Protein AF-S9PQA4-F1 (afdb_monomer)

Structure (mmCIF, N/CA/C/O backbone):
data_AF-S9PQA4-F1
#
_entry.id   AF-S9PQA4-F1
#
loop_
_atom_site.group_PDB
_atom_site.id
_atom_site.type_symbol
_atom_site.label_atom_id
_atom_site.label_alt_id
_atom_site.label_comp_id
_atom_site.label_asym_id
_atom_site.label_entity_id
_atom_site.label_seq_id
_atom_site.pdbx_PDB_ins_code
_atom_site.Cartn_x
_atom_site.Cartn_y
_atom_site.Cartn_z
_atom_site.occupancy
_atom_site.B_iso_or_equiv
_atom_site.auth_seq_id
_atom_site.auth_comp_id
_atom_site.auth_asym_id
_atom_site.auth_atom_id
_atom_site.pdbx_PDB_model_num
ATOM 1 N N . MET A 1 1 ? -9.579 -24.246 1.157 1.00 42.34 1 MET A N 1
ATOM 2 C CA . MET A 1 1 ? -9.729 -23.369 2.340 1.00 42.34 1 MET A CA 1
ATOM 3 C C . MET A 1 1 ? -10.716 -22.283 1.962 1.00 42.34 1 MET A C 1
ATOM 5 O O . MET A 1 1 ? -10.483 -21.615 0.967 1.00 42.34 1 MET A O 1
ATOM 9 N N . SER A 1 2 ? -11.853 -22.189 2.652 1.00 43.44 2 SER A N 1
ATOM 10 C CA . SER A 1 2 ? -12.870 -21.177 2.344 1.00 43.44 2 SER A CA 1
ATOM 11 C C . SER A 1 2 ? -12.341 -19.816 2.789 1.00 43.44 2 SER A C 1
ATOM 13 O O . SER A 1 2 ? -12.166 -19.601 3.986 1.00 43.44 2 SER A O 1
ATOM 15 N N . SER A 1 3 ? -12.032 -18.922 1.850 1.00 63.72 3 SER A N 1
ATOM 16 C CA . SER A 1 3 ? -11.700 -17.536 2.184 1.00 63.72 3 SER A CA 1
ATOM 17 C C . SER A 1 3 ? -12.921 -16.886 2.833 1.00 63.72 3 SER A C 1
ATOM 19 O O . SER A 1 3 ? -14.029 -17.011 2.306 1.00 63.72 3 SER A O 1
ATOM 21 N N . ALA A 1 4 ? -12.740 -16.218 3.974 1.00 76.44 4 ALA A N 1
ATOM 22 C CA . ALA A 1 4 ? -13.815 -15.449 4.589 1.00 76.44 4 ALA A CA 1
ATOM 23 C C . ALA A 1 4 ? -14.360 -14.415 3.579 1.00 76.44 4 ALA A C 1
ATOM 25 O O . ALA A 1 4 ? -13.568 -13.835 2.829 1.00 76.44 4 ALA A O 1
ATOM 26 N N . PRO A 1 5 ? -15.686 -14.191 3.521 1.00 85.69 5 PRO A N 1
ATOM 27 C CA . PRO A 1 5 ? -16.260 -13.202 2.616 1.00 85.69 5 PRO A CA 1
ATOM 28 C C . PRO A 1 5 ? -15.771 -11.783 2.966 1.00 85.69 5 PRO A C 1
ATOM 30 O O . PRO A 1 5 ? -15.395 -11.532 4.122 1.00 85.69 5 PRO A O 1
ATOM 33 N N . PRO A 1 6 ? -15.792 -10.845 1.997 1.00 88.31 6 PRO A N 1
ATOM 34 C CA . PRO A 1 6 ? -15.474 -9.446 2.264 1.00 88.31 6 PRO A CA 1
ATOM 35 C C . PRO A 1 6 ? -16.401 -8.892 3.353 1.00 88.31 6 PRO A C 1
ATOM 37 O O . PRO A 1 6 ? -17.591 -9.216 3.397 1.00 88.31 6 PRO A O 1
ATOM 40 N N . ALA A 1 7 ? -15.854 -8.081 4.258 1.00 92.56 7 ALA A N 1
ATOM 41 C CA . ALA A 1 7 ? -16.656 -7.408 5.275 1.00 92.56 7 ALA A CA 1
ATOM 42 C C . ALA A 1 7 ? -17.430 -6.230 4.666 1.00 92.56 7 ALA A C 1
ATOM 44 O O . ALA A 1 7 ? -16.974 -5.617 3.708 1.00 92.56 7 ALA A O 1
ATOM 45 N N . VAL A 1 8 ? -18.574 -5.881 5.255 1.00 93.12 8 VAL A N 1
ATOM 46 C CA . VAL A 1 8 ? -19.265 -4.619 4.952 1.00 93.12 8 VAL A CA 1
ATOM 47 C C . VAL A 1 8 ? -18.475 -3.478 5.590 1.00 93.12 8 VAL A C 1
ATOM 49 O O . VAL A 1 8 ? -18.151 -3.560 6.777 1.00 93.12 8 VAL A O 1
ATOM 52 N N . ILE A 1 9 ? -18.144 -2.444 4.813 1.00 95.12 9 ILE A N 1
ATOM 53 C CA . ILE A 1 9 ? -17.325 -1.309 5.266 1.00 95.12 9 ILE A CA 1
ATOM 54 C C . ILE A 1 9 ? -17.929 0.035 4.842 1.00 95.12 9 ILE A C 1
ATOM 56 O O . ILE A 1 9 ? -18.684 0.101 3.871 1.00 95.12 9 ILE A O 1
ATOM 60 N N . ASP A 1 10 ? -17.553 1.105 5.545 1.00 93.75 10 ASP A N 1
ATOM 61 C CA . ASP A 1 10 ? -17.863 2.490 5.170 1.00 93.75 10 ASP A CA 1
ATOM 62 C C . ASP A 1 10 ? -16.705 3.182 4.401 1.00 93.75 10 ASP A C 1
ATOM 64 O O . ASP A 1 10 ? -15.664 2.586 4.103 1.00 93.75 10 ASP A O 1
ATOM 68 N N . LYS A 1 11 ? -16.894 4.461 4.037 1.00 91.44 11 LYS A N 1
ATOM 69 C CA . LYS A 1 11 ? -15.899 5.268 3.297 1.00 91.44 11 LYS A CA 1
ATOM 70 C C . LYS A 1 11 ? -14.604 5.502 4.072 1.00 91.44 11 LYS A C 1
ATOM 72 O O . LYS A 1 11 ? -13.565 5.725 3.443 1.00 91.44 11 LYS A O 1
ATOM 77 N N . ASP A 1 12 ? -14.669 5.536 5.396 1.00 93.00 12 ASP A N 1
ATOM 78 C CA . ASP A 1 12 ? -13.516 5.789 6.254 1.00 93.00 12 ASP A CA 1
ATOM 79 C C . ASP A 1 12 ? -12.736 4.500 6.483 1.00 93.00 12 ASP A C 1
ATOM 81 O O . ASP A 1 12 ? -11.516 4.504 6.365 1.00 93.00 12 ASP A O 1
ATOM 85 N N . ASP A 1 13 ? -13.420 3.374 6.674 1.00 96.31 13 ASP A N 1
ATOM 86 C CA . ASP A 1 13 ? -12.811 2.047 6.676 1.00 96.31 13 ASP A CA 1
ATOM 87 C C . ASP A 1 13 ? -12.022 1.814 5.380 1.00 96.31 13 ASP A C 1
ATOM 89 O O . ASP A 1 13 ? -10.844 1.459 5.430 1.00 96.31 13 ASP A O 1
ATOM 93 N N . LEU A 1 14 ? -12.639 2.073 4.216 1.00 95.38 14 LEU A N 1
ATOM 94 C CA . LEU A 1 14 ? -11.967 1.925 2.923 1.00 95.38 14 LEU A CA 1
ATOM 95 C C . LEU A 1 14 ? -10.724 2.816 2.821 1.00 95.38 14 LEU A C 1
ATOM 97 O O . LEU A 1 14 ? -9.724 2.388 2.249 1.00 95.38 14 LEU A O 1
ATOM 101 N N . TRP A 1 15 ? -10.766 4.025 3.391 1.00 95.06 15 TRP A N 1
ATOM 102 C CA . TRP A 1 15 ? -9.607 4.915 3.424 1.00 95.06 15 TRP A CA 1
ATOM 103 C C . TRP A 1 15 ? -8.430 4.257 4.153 1.00 95.06 15 TRP A C 1
ATOM 105 O O . TRP A 1 15 ? -7.331 4.234 3.606 1.00 95.06 15 TRP A O 1
ATOM 115 N N . PHE A 1 16 ? -8.654 3.651 5.326 1.00 97.06 16 PHE A N 1
ATOM 116 C CA . PHE A 1 16 ? -7.589 2.959 6.064 1.00 97.06 16 PHE A CA 1
ATOM 117 C C . PHE A 1 16 ? -7.060 1.741 5.314 1.00 97.06 16 PHE A C 1
ATOM 119 O O . PHE A 1 16 ? -5.849 1.536 5.286 1.00 97.06 16 PHE A O 1
ATOM 126 N N . LEU A 1 17 ? -7.936 0.952 4.684 1.00 97.12 17 LEU A N 1
ATOM 127 C CA . LEU A 1 17 ? -7.490 -0.208 3.912 1.00 97.12 17 LEU A CA 1
ATOM 128 C C . LEU A 1 17 ? -6.664 0.201 2.685 1.00 97.12 17 LEU A C 1
ATOM 130 O O . LEU A 1 17 ? -5.696 -0.472 2.347 1.00 97.12 17 LEU A O 1
ATOM 134 N N . GLU A 1 18 ? -7.020 1.309 2.033 1.00 94.81 18 GLU A N 1
ATOM 135 C CA . GLU A 1 18 ? -6.309 1.828 0.863 1.00 94.81 18 GLU A CA 1
ATOM 136 C C . GLU A 1 18 ? -4.912 2.343 1.205 1.00 94.81 18 GLU A C 1
ATOM 138 O O . GLU A 1 18 ? -3.983 2.068 0.448 1.00 94.81 18 GLU A O 1
ATOM 143 N N . VAL A 1 19 ? -4.740 3.007 2.357 1.00 94.00 19 VAL A N 1
ATOM 144 C CA . VAL A 1 19 ? -3.416 3.471 2.813 1.00 94.00 19 VAL A CA 1
ATOM 145 C C . VAL A 1 19 ? -2.408 2.323 2.857 1.00 94.00 19 VAL A C 1
ATOM 147 O O . VAL A 1 19 ? -1.249 2.503 2.494 1.00 94.00 19 VAL A O 1
ATOM 150 N N . VAL A 1 20 ? -2.849 1.135 3.274 1.00 94.88 20 VAL A N 1
ATOM 151 C CA . VAL A 1 20 ? -1.981 -0.040 3.428 1.00 94.88 20 VAL A CA 1
ATOM 152 C C . VAL A 1 20 ? -2.170 -1.098 2.348 1.00 94.88 20 VAL A C 1
ATOM 154 O O . VAL A 1 20 ? -1.682 -2.221 2.490 1.00 94.88 20 VAL A O 1
ATOM 157 N N . ALA A 1 21 ? -2.855 -0.766 1.253 1.00 93.88 21 ALA A N 1
ATOM 158 C CA . ALA A 1 21 ? -3.134 -1.719 0.184 1.00 93.88 21 ALA A CA 1
ATOM 159 C C . ALA A 1 21 ? -1.859 -2.220 -0.500 1.00 93.88 21 ALA A C 1
ATOM 161 O O . ALA A 1 21 ? -1.772 -3.394 -0.856 1.00 93.88 21 ALA A O 1
ATOM 162 N N . GLU A 1 22 ? -0.861 -1.353 -0.654 1.00 90.31 22 GLU A N 1
ATOM 163 C CA . GLU A 1 22 ? 0.390 -1.697 -1.329 1.00 90.31 22 GLU A CA 1
ATOM 164 C C . GLU A 1 22 ? 1.496 -2.081 -0.336 1.00 90.31 22 GLU A C 1
ATOM 166 O O . GLU A 1 22 ? 2.113 -3.141 -0.463 1.00 90.31 22 GLU A O 1
ATOM 171 N N . PHE A 1 23 ? 1.678 -1.271 0.711 1.00 88.94 23 PHE A N 1
ATOM 172 C CA . PHE A 1 23 ? 2.724 -1.443 1.720 1.00 88.94 23 PHE A CA 1
ATOM 173 C C . PHE A 1 23 ? 2.161 -1.305 3.134 1.00 88.94 23 PHE A C 1
ATOM 175 O O . PHE A 1 23 ? 1.190 -0.586 3.363 1.00 88.94 23 PHE A O 1
ATOM 182 N N . GLY A 1 24 ? 2.787 -1.971 4.106 1.00 91.12 24 GLY A N 1
ATOM 183 C CA . GLY A 1 24 ? 2.543 -1.651 5.511 1.00 91.12 24 GLY A CA 1
ATOM 184 C C . GLY A 1 24 ? 2.959 -0.206 5.787 1.00 91.12 24 GLY A C 1
ATOM 185 O O . GLY A 1 24 ? 3.972 0.257 5.265 1.00 91.12 24 GLY A O 1
ATOM 186 N N . THR A 1 25 ? 2.183 0.509 6.596 1.00 92.38 25 THR A N 1
ATOM 187 C CA . THR A 1 25 ? 2.432 1.928 6.874 1.00 92.38 25 THR A CA 1
ATOM 188 C C . THR A 1 25 ? 2.865 2.107 8.328 1.00 92.38 25 THR A C 1
ATOM 190 O O . THR A 1 25 ? 2.196 1.583 9.225 1.00 92.38 25 THR A O 1
ATOM 193 N N . PRO A 1 26 ? 3.954 2.849 8.605 1.00 93.94 26 PRO A N 1
ATOM 194 C CA . PRO A 1 26 ? 4.324 3.211 9.966 1.00 93.94 26 PRO A CA 1
ATOM 195 C C . PRO A 1 26 ? 3.187 3.952 10.670 1.00 93.94 26 PRO A C 1
ATOM 197 O O . PRO A 1 26 ? 2.653 4.937 10.160 1.00 93.94 26 PRO A O 1
ATOM 200 N N . LEU A 1 27 ? 2.835 3.503 11.871 1.00 94.50 27 LEU A N 1
ATOM 201 C CA . LEU A 1 27 ? 1.650 3.959 12.589 1.00 94.50 27 LEU A CA 1
ATOM 202 C C . LEU A 1 27 ? 1.686 5.469 12.883 1.00 94.50 27 LEU A C 1
ATOM 204 O O . LEU A 1 27 ? 0.655 6.132 12.790 1.00 94.50 27 LEU A O 1
ATOM 208 N N . TYR A 1 28 ? 2.872 6.039 13.145 1.00 93.00 28 TYR A N 1
ATOM 209 C CA . TYR A 1 28 ? 3.028 7.481 13.388 1.00 93.00 28 TYR A CA 1
ATOM 210 C C . TYR A 1 28 ? 2.579 8.351 12.206 1.00 93.00 28 TYR A C 1
ATOM 212 O O . TYR A 1 28 ? 2.252 9.518 12.411 1.00 93.00 28 TYR A O 1
ATOM 220 N N . MET A 1 29 ? 2.574 7.827 10.972 1.00 94.31 29 MET A N 1
ATOM 221 C CA . MET A 1 29 ? 2.197 8.626 9.801 1.00 94.31 29 MET A CA 1
ATOM 222 C C . MET A 1 29 ? 0.731 9.062 9.851 1.00 94.31 29 MET A C 1
ATOM 224 O O . MET A 1 29 ? 0.401 10.116 9.314 1.00 94.31 29 MET A O 1
ATOM 228 N N . LEU A 1 30 ? -0.124 8.312 10.558 1.00 95.00 30 LEU A N 1
ATOM 229 C CA . LEU A 1 30 ? -1.523 8.679 10.799 1.00 95.00 30 LEU A CA 1
ATOM 230 C C . LEU A 1 30 ? -1.680 9.905 11.714 1.00 95.00 30 LEU A C 1
ATOM 232 O O . LEU A 1 30 ? -2.761 10.475 11.778 1.00 95.00 30 LEU A O 1
ATOM 236 N N . LEU A 1 31 ? -0.621 10.319 12.417 1.00 93.06 31 LEU A N 1
ATOM 237 C CA . LEU A 1 31 ? -0.627 11.480 13.314 1.00 93.06 31 LEU A CA 1
ATOM 238 C C . LEU A 1 31 ? -0.054 12.746 12.666 1.00 93.06 31 LEU A C 1
ATOM 240 O O . LEU A 1 31 ? -0.002 13.797 13.306 1.00 93.06 31 LEU A O 1
ATOM 244 N N . LEU A 1 32 ? 0.431 12.662 11.424 1.00 92.38 32 LEU A N 1
ATOM 245 C CA . LEU A 1 32 ? 1.040 13.810 10.763 1.00 92.38 32 LEU A CA 1
ATOM 246 C C . LEU A 1 32 ? -0.023 14.876 10.441 1.00 92.38 32 LEU A C 1
ATOM 248 O O . LEU A 1 32 ? -1.100 14.517 9.962 1.00 92.38 32 LEU A O 1
ATOM 252 N N . PRO A 1 33 ? 0.279 16.180 10.625 1.00 89.06 33 PRO A N 1
ATOM 253 C CA . PRO A 1 33 ? -0.674 17.260 10.351 1.00 89.06 33 PRO A CA 1
ATOM 254 C C . PRO A 1 33 ? -1.269 17.203 8.936 1.00 89.06 33 PRO A C 1
ATOM 256 O O . PRO A 1 33 ? -2.475 17.354 8.766 1.00 89.06 33 PRO A O 1
ATOM 259 N N . ASP A 1 34 ? -0.436 16.872 7.944 1.00 91.38 34 ASP A N 1
ATOM 260 C CA . ASP A 1 34 ? -0.826 16.701 6.542 1.00 91.38 34 ASP A CA 1
ATOM 261 C C . ASP A 1 34 ? -0.816 15.220 6.130 1.00 91.38 34 ASP A C 1
ATOM 263 O O . ASP A 1 34 ? -0.218 14.836 5.122 1.00 91.38 34 ASP A O 1
ATOM 267 N N . VAL A 1 35 ? -1.483 14.364 6.914 1.00 92.44 35 VAL A N 1
ATOM 268 C CA . VAL A 1 35 ? -1.561 12.903 6.692 1.00 92.44 35 VAL A CA 1
ATOM 269 C C . VAL A 1 35 ? -1.939 12.522 5.254 1.00 92.44 35 VAL A C 1
ATOM 271 O O . VAL A 1 35 ? -1.406 11.561 4.704 1.00 92.44 35 VAL A O 1
ATOM 274 N N . ALA A 1 36 ? -2.810 13.304 4.609 1.00 91.31 36 ALA A N 1
ATOM 275 C CA . ALA A 1 36 ? -3.205 13.080 3.222 1.00 91.31 36 ALA A CA 1
ATOM 276 C C . ALA A 1 36 ? -2.014 13.202 2.260 1.00 91.31 36 ALA A C 1
ATOM 278 O O . ALA A 1 36 ? -1.806 12.332 1.423 1.00 91.31 36 ALA A O 1
ATOM 279 N N . VAL A 1 37 ? -1.199 14.246 2.420 1.00 88.81 37 VAL A N 1
ATOM 280 C CA . VAL A 1 37 ? 0.000 14.468 1.602 1.00 88.81 37 VAL A CA 1
ATOM 281 C C . VAL A 1 37 ? 1.053 13.413 1.921 1.00 88.81 37 VAL A C 1
ATOM 283 O O . VAL A 1 37 ? 1.602 12.804 1.008 1.00 88.81 37 VAL A O 1
ATOM 286 N N . ALA A 1 38 ? 1.291 13.144 3.208 1.00 88.38 38 ALA A N 1
ATOM 287 C CA . ALA A 1 38 ? 2.295 12.179 3.648 1.00 88.38 38 ALA A CA 1
ATOM 288 C C . ALA A 1 38 ? 2.045 10.756 3.117 1.00 88.38 38 ALA A C 1
ATOM 290 O O . ALA A 1 38 ? 2.996 10.007 2.905 1.00 88.38 38 ALA A O 1
ATOM 291 N N . LEU A 1 39 ? 0.778 10.395 2.899 1.00 89.31 39 LEU A N 1
ATOM 292 C CA . LEU A 1 39 ? 0.356 9.073 2.433 1.00 89.31 39 LEU A CA 1
ATOM 293 C C . LEU A 1 39 ? -0.149 9.071 0.982 1.00 89.31 39 LEU A C 1
ATOM 295 O O . LEU A 1 39 ? -0.709 8.075 0.538 1.00 89.31 39 LEU A O 1
ATOM 299 N N . ASN A 1 40 ? 0.025 10.170 0.236 1.00 87.75 40 ASN A N 1
ATOM 300 C CA . ASN A 1 40 ? -0.480 10.332 -1.136 1.00 87.75 40 ASN A CA 1
ATOM 301 C C . ASN A 1 40 ? -1.990 10.048 -1.293 1.00 87.75 40 ASN A C 1
ATOM 303 O O . ASN A 1 40 ? -2.458 9.569 -2.328 1.00 87.75 40 ASN A O 1
ATOM 307 N N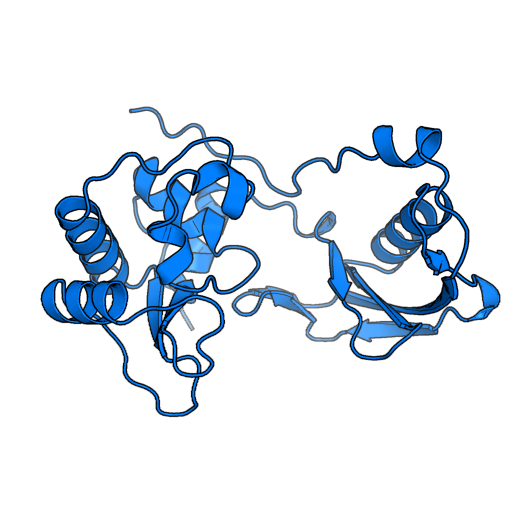 . MET A 1 41 ? -2.772 10.373 -0.268 1.00 87.62 41 MET A N 1
ATOM 308 C CA . MET A 1 41 ? -4.220 10.215 -0.240 1.00 87.62 41 MET A CA 1
ATOM 309 C C . MET A 1 41 ? -4.924 11.503 -0.665 1.00 87.62 41 MET A C 1
ATOM 311 O O . MET A 1 41 ? -4.505 12.613 -0.351 1.00 87.62 41 MET A O 1
ATOM 315 N N . ARG A 1 42 ? -6.078 11.365 -1.329 1.00 87.25 42 ARG A N 1
ATOM 316 C CA . ARG A 1 42 ? -6.883 12.519 -1.786 1.00 87.25 42 ARG A CA 1
ATOM 317 C C . ARG A 1 42 ? -7.465 13.368 -0.650 1.00 87.25 42 ARG A C 1
ATOM 319 O O . ARG A 1 42 ? -7.840 14.511 -0.881 1.00 87.25 42 ARG A O 1
ATOM 326 N N . ARG A 1 43 ? -7.619 12.788 0.542 1.00 90.38 43 ARG A N 1
ATOM 327 C CA . ARG A 1 43 ? -8.182 13.434 1.735 1.00 90.38 43 ARG A CA 1
ATOM 328 C C . ARG A 1 43 ? -7.530 12.885 2.997 1.00 90.38 43 ARG A C 1
ATOM 330 O O . ARG A 1 43 ? -7.002 11.773 2.969 1.00 90.38 43 ARG A O 1
ATOM 337 N N . SER A 1 44 ? -7.631 13.636 4.091 1.00 91.94 44 SER A N 1
ATOM 338 C CA . SER A 1 44 ? -7.330 13.149 5.443 1.00 91.94 44 SER A CA 1
ATOM 339 C C . SER A 1 44 ? -8.455 12.235 5.954 1.00 91.94 44 SER A C 1
ATOM 341 O O . SER A 1 44 ? -9.584 12.300 5.455 1.00 91.94 44 SER A O 1
ATOM 343 N N . HIS A 1 45 ? -8.157 11.406 6.959 1.00 93.19 45 HIS A N 1
ATOM 344 C CA . HIS A 1 45 ? -9.174 10.635 7.678 1.00 93.19 45 HIS A CA 1
ATOM 345 C C . HIS A 1 45 ? -10.088 11.530 8.535 1.00 93.19 45 HIS A C 1
ATOM 347 O O . HIS A 1 45 ? -11.208 11.134 8.825 1.00 93.19 45 HIS A O 1
ATOM 353 N N . GLY A 1 46 ? -9.650 12.738 8.920 1.00 93.12 46 GLY A N 1
ATOM 354 C CA . GLY A 1 46 ? -10.499 13.730 9.603 1.00 93.12 46 GLY A CA 1
ATOM 355 C C . GLY A 1 46 ? -10.958 13.347 11.018 1.00 93.12 46 GLY A C 1
ATOM 356 O O . GLY A 1 46 ? -11.911 13.929 11.528 1.00 93.12 46 GLY A O 1
ATOM 357 N N . LEU A 1 47 ? -10.298 12.374 11.650 1.00 95.00 47 LEU A N 1
ATOM 358 C CA . LEU A 1 47 ? -10.649 11.865 12.982 1.00 95.00 47 LEU A CA 1
ATOM 359 C C . LEU A 1 47 ? -9.845 12.578 14.076 1.00 95.00 47 LEU A C 1
ATOM 361 O O . LEU A 1 47 ? -8.677 12.905 13.862 1.00 95.00 47 LEU A O 1
ATOM 365 N N . SER A 1 48 ? -10.441 12.747 15.263 1.00 94.19 48 SER A N 1
ATOM 366 C CA . SER A 1 48 ? -9.686 13.098 16.476 1.00 94.19 48 SER A CA 1
ATOM 367 C C . SER A 1 48 ? -8.754 11.946 16.891 1.00 94.19 48 SER A C 1
ATOM 369 O O . SER A 1 48 ? -8.966 10.811 16.451 1.00 94.19 48 SER A O 1
ATOM 371 N N . PRO A 1 49 ? -7.755 12.182 17.760 1.00 92.56 49 PRO A N 1
ATOM 372 C CA . PRO A 1 49 ? -6.892 11.115 18.273 1.00 92.56 49 PRO A CA 1
ATOM 373 C C . PRO A 1 49 ? -7.666 9.952 18.913 1.00 92.56 49 PRO A C 1
ATOM 375 O O . PRO A 1 49 ? -7.351 8.785 18.681 1.00 92.56 49 PRO A O 1
ATOM 378 N N . GLU A 1 50 ? -8.717 10.248 19.678 1.00 94.50 50 GLU A N 1
ATOM 379 C CA . GLU A 1 50 ? -9.563 9.242 20.324 1.00 94.50 50 GLU A CA 1
ATOM 380 C C . GLU A 1 50 ? -10.365 8.458 19.284 1.00 94.50 50 GLU A C 1
ATOM 382 O O . GLU A 1 50 ? -10.347 7.228 19.299 1.00 94.50 50 GLU A O 1
ATOM 387 N N . ALA A 1 51 ? -11.014 9.158 18.346 1.00 96.31 51 ALA A N 1
ATOM 388 C CA . ALA A 1 51 ? -11.789 8.531 17.279 1.00 96.31 51 ALA A CA 1
ATOM 389 C C . ALA A 1 51 ? -10.911 7.679 16.347 1.00 96.31 51 ALA A C 1
ATOM 391 O O . ALA A 1 51 ? -11.355 6.640 15.861 1.00 96.31 51 ALA A O 1
ATOM 392 N N . LEU A 1 52 ? -9.653 8.079 16.131 1.00 96.81 52 LEU A N 1
ATOM 393 C CA . LEU A 1 52 ? -8.665 7.286 15.405 1.00 96.81 52 LEU A CA 1
ATOM 394 C C . LEU A 1 52 ? -8.364 5.971 16.136 1.00 96.81 52 LEU A C 1
ATOM 396 O O . LEU A 1 52 ? -8.388 4.916 15.507 1.00 96.81 52 LEU A O 1
ATOM 400 N N . CYS A 1 53 ? -8.126 6.013 17.451 1.00 97.44 53 CYS A N 1
ATOM 401 C CA . CYS A 1 53 ? -7.877 4.801 18.239 1.00 97.44 53 CYS A CA 1
ATOM 402 C C . CYS A 1 53 ? -9.071 3.839 18.192 1.00 97.44 53 CYS A C 1
ATOM 404 O O . CYS A 1 53 ? -8.878 2.645 17.977 1.00 97.44 53 CYS A O 1
ATOM 406 N N . GLU A 1 54 ? -10.294 4.356 18.344 1.00 97.38 54 GLU A N 1
ATOM 407 C CA . GLU A 1 54 ? -11.526 3.557 18.260 1.00 97.38 54 GLU A CA 1
ATOM 408 C C . GLU A 1 54 ? -11.704 2.935 16.868 1.00 97.38 54 GLU A C 1
ATOM 410 O O . GLU A 1 54 ? -11.981 1.742 16.738 1.00 97.38 54 GLU A O 1
ATOM 415 N N . LYS A 1 55 ? -11.485 3.719 15.802 1.00 97.81 55 LYS A N 1
ATOM 416 C CA . LYS A 1 55 ? -11.601 3.230 14.423 1.00 97.81 55 LYS A CA 1
ATOM 417 C C . LYS A 1 55 ? -10.576 2.131 14.134 1.00 97.81 55 LYS A C 1
ATOM 419 O O . LYS A 1 55 ? -10.941 1.091 13.591 1.00 97.81 55 LYS A O 1
ATOM 424 N N . LEU A 1 56 ? -9.319 2.318 14.533 1.00 97.88 56 LEU A N 1
ATOM 425 C CA . LEU A 1 56 ? -8.273 1.307 14.370 1.00 97.88 56 LEU A CA 1
ATOM 426 C C . LEU A 1 56 ? -8.563 0.039 15.188 1.00 97.88 56 LEU A C 1
ATOM 428 O O . LEU A 1 56 ? -8.397 -1.062 14.665 1.00 97.88 56 LEU A O 1
ATOM 432 N N . ALA A 1 57 ? -9.047 0.174 16.427 1.00 97.94 57 ALA A N 1
ATOM 433 C CA . ALA A 1 57 ? -9.439 -0.964 17.260 1.00 97.94 57 ALA A CA 1
ATOM 434 C C . ALA A 1 57 ? -10.579 -1.765 16.615 1.00 97.94 57 ALA A C 1
ATOM 436 O O . ALA A 1 57 ? -10.485 -2.986 16.504 1.00 97.94 57 ALA A O 1
ATOM 437 N N . SER A 1 58 ? -11.605 -1.081 16.098 1.00 97.62 58 SER A N 1
ATOM 438 C CA . SER A 1 58 ? -12.719 -1.718 15.387 1.00 97.62 58 SER A CA 1
ATOM 439 C C . SER A 1 58 ? -12.261 -2.462 14.124 1.00 97.62 58 SER A C 1
ATOM 441 O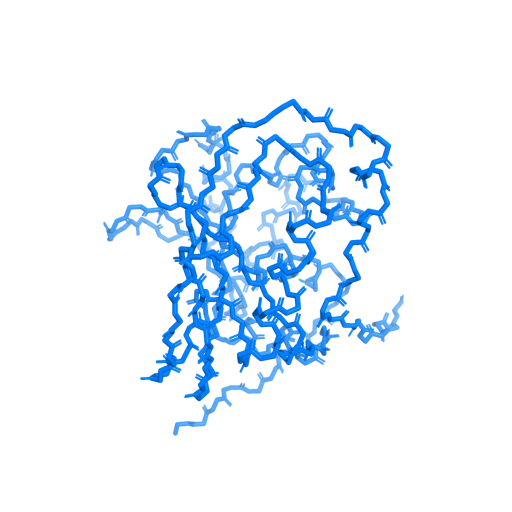 O . SER A 1 58 ? -12.709 -3.581 13.858 1.00 97.62 58 SER A O 1
ATOM 443 N N . LEU A 1 59 ? -11.333 -1.889 13.349 1.00 98.00 59 LEU A N 1
ATOM 444 C CA . LEU A 1 59 ? -10.764 -2.553 12.170 1.00 98.00 59 LEU A CA 1
ATOM 445 C C . LEU A 1 59 ? -9.914 -3.781 12.545 1.00 98.00 59 LEU A C 1
ATOM 447 O O . LEU A 1 59 ? -9.964 -4.785 11.830 1.00 98.00 59 LEU A O 1
ATOM 451 N N . CYS A 1 60 ? -9.173 -3.726 13.657 1.00 97.50 60 CYS A N 1
ATOM 452 C CA . CYS A 1 60 ? -8.454 -4.875 14.215 1.00 97.50 60 CYS A CA 1
ATOM 453 C C . CYS A 1 60 ? -9.419 -5.978 14.679 1.00 97.50 60 CYS A C 1
ATOM 455 O O . CYS A 1 60 ? -9.222 -7.144 14.344 1.00 97.50 60 CYS A O 1
ATOM 457 N N . GLU A 1 61 ? -10.478 -5.627 15.413 1.00 96.69 61 GLU A N 1
ATOM 458 C CA . GLU A 1 61 ? -11.495 -6.572 15.903 1.00 96.69 61 GLU A CA 1
ATOM 459 C C . GLU A 1 61 ? -12.206 -7.297 14.751 1.00 96.69 61 GLU A C 1
ATOM 461 O O . GLU A 1 61 ? -12.454 -8.502 14.810 1.00 96.69 61 GLU A O 1
ATOM 466 N N . ARG A 1 62 ? -12.471 -6.581 13.653 1.00 96.50 62 ARG A N 1
ATOM 467 C CA . ARG A 1 62 ? -13.064 -7.132 12.426 1.00 96.50 62 ARG A CA 1
ATOM 468 C C . ARG A 1 62 ? -12.087 -7.937 11.564 1.00 96.50 62 ARG A C 1
ATOM 470 O O . ARG A 1 62 ? -12.499 -8.425 10.508 1.00 96.50 62 ARG A O 1
ATOM 477 N N . ASP A 1 63 ? -10.834 -8.088 11.994 1.00 96.88 63 ASP A N 1
ATOM 478 C CA . ASP A 1 63 ? -9.760 -8.752 11.250 1.00 96.88 63 ASP A CA 1
ATOM 479 C C . ASP A 1 63 ? -9.547 -8.125 9.863 1.00 96.88 63 ASP A C 1
ATOM 481 O O . ASP A 1 63 ? -9.410 -8.822 8.865 1.00 96.88 63 ASP A O 1
ATOM 485 N N . LEU A 1 64 ? -9.578 -6.794 9.759 1.00 97.69 64 LEU A N 1
ATOM 486 C CA . LEU A 1 64 ? -9.310 -6.088 8.497 1.00 97.69 64 LEU A CA 1
ATOM 487 C C . LEU A 1 64 ? -7.915 -5.480 8.457 1.00 97.69 64 LEU A C 1
ATOM 489 O O . LEU A 1 64 ? -7.305 -5.392 7.394 1.00 97.69 64 LEU A O 1
ATOM 493 N N . ILE A 1 65 ? -7.392 -5.099 9.615 1.00 97.62 65 ILE A N 1
ATOM 494 C CA . ILE A 1 65 ? -6.009 -4.661 9.756 1.00 97.62 65 ILE A CA 1
ATOM 495 C C . ILE A 1 65 ? -5.354 -5.367 10.938 1.00 97.62 65 ILE A C 1
ATOM 497 O O . ILE A 1 65 ? -6.019 -5.908 11.818 1.00 97.62 65 ILE A O 1
ATOM 501 N N . GLN A 1 66 ? -4.032 -5.320 10.965 1.00 96.69 66 GLN A N 1
ATOM 502 C CA . GLN A 1 66 ? -3.218 -5.684 12.107 1.00 96.69 66 GLN A CA 1
ATOM 503 C C . GLN A 1 66 ? -2.259 -4.538 12.408 1.00 96.69 66 GLN A C 1
ATOM 505 O O . GLN A 1 66 ? -1.591 -4.033 11.506 1.00 96.69 66 GLN A O 1
ATOM 510 N N . ILE A 1 67 ? -2.155 -4.166 13.684 1.00 96.50 67 ILE A N 1
ATOM 511 C CA . ILE A 1 67 ? -1.160 -3.213 14.176 1.00 96.50 67 ILE A CA 1
ATOM 512 C C . ILE A 1 67 ? -0.130 -3.989 14.985 1.00 96.50 67 ILE A C 1
ATOM 514 O O . ILE A 1 67 ? -0.463 -4.628 15.984 1.00 96.50 67 ILE A O 1
ATOM 518 N N . ARG A 1 68 ? 1.127 -3.970 14.547 1.00 94.69 68 ARG A N 1
ATOM 519 C CA . ARG A 1 68 ? 2.210 -4.708 15.206 1.00 94.69 68 ARG A CA 1
ATOM 520 C C . ARG A 1 68 ? 3.540 -3.989 15.085 1.00 94.69 68 ARG A C 1
ATOM 522 O O . ARG A 1 68 ? 3.740 -3.221 14.147 1.00 94.69 68 ARG A O 1
ATOM 529 N N . GLN A 1 69 ? 4.446 -4.251 16.017 1.00 91.81 69 GLN A N 1
ATOM 530 C CA . GLN A 1 69 ? 5.825 -3.793 15.886 1.00 91.81 69 GLN A CA 1
ATOM 531 C C . GLN A 1 69 ? 6.496 -4.439 14.675 1.00 91.81 69 GLN A C 1
ATOM 533 O O . GLN A 1 69 ? 6.169 -5.563 14.287 1.00 91.81 69 GLN A O 1
ATOM 538 N N . SER A 1 70 ? 7.435 -3.706 14.083 1.00 81.44 70 SER A N 1
ATOM 539 C CA . SER A 1 70 ? 8.153 -4.145 12.883 1.00 81.44 70 SER A CA 1
ATOM 540 C C . SER A 1 70 ? 9.169 -5.261 13.163 1.00 81.44 70 SER A C 1
ATOM 542 O O . SER A 1 70 ? 9.580 -5.957 12.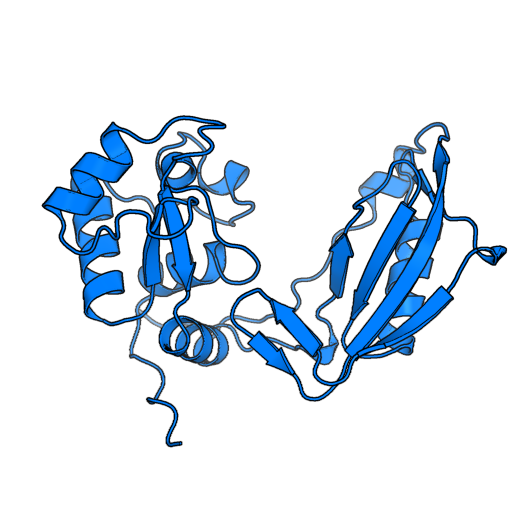238 1.00 81.44 70 SER A O 1
ATOM 544 N N . VAL A 1 71 ? 9.555 -5.452 14.429 1.00 83.19 71 VAL A N 1
ATOM 545 C CA . VAL A 1 71 ? 10.486 -6.503 14.862 1.00 83.19 71 VAL A CA 1
ATOM 546 C C . VAL A 1 71 ? 9.813 -7.869 14.973 1.00 83.19 71 VAL A C 1
ATOM 548 O O . VAL A 1 71 ? 8.629 -7.985 15.302 1.00 83.19 71 VAL A O 1
ATOM 551 N N . ASP A 1 72 ? 10.590 -8.918 14.716 1.00 75.31 72 ASP A N 1
ATOM 552 C CA . ASP A 1 72 ? 10.098 -10.292 14.743 1.00 75.31 72 ASP A CA 1
ATOM 553 C C . ASP A 1 72 ? 9.695 -10.708 16.168 1.00 75.31 72 ASP A C 1
ATOM 555 O O . ASP A 1 72 ? 10.389 -10.412 17.140 1.00 75.31 72 ASP A O 1
ATOM 559 N N . GLY A 1 73 ? 8.529 -11.346 16.309 1.00 76.62 73 GLY A N 1
ATOM 560 C CA . GLY A 1 73 ? 7.924 -11.614 17.624 1.00 76.62 73 GLY A CA 1
ATOM 561 C C . GLY A 1 73 ? 7.432 -10.364 18.376 1.00 76.62 73 GLY A C 1
ATOM 562 O O . GLY A 1 73 ? 7.091 -10.457 19.555 1.00 76.62 73 GLY A O 1
ATOM 563 N N . GLY A 1 74 ? 7.389 -9.208 17.708 1.00 81.19 74 GLY A N 1
ATOM 564 C CA . GLY A 1 74 ? 6.970 -7.935 18.279 1.00 81.19 74 GLY A CA 1
ATOM 565 C C . GLY A 1 74 ? 5.519 -7.902 18.767 1.00 81.19 74 GLY A C 1
ATOM 566 O O . GLY A 1 74 ? 4.676 -8.730 18.405 1.00 81.19 74 GLY A O 1
ATOM 567 N N . GLN A 1 75 ? 5.214 -6.910 19.605 1.00 88.06 75 GLN A N 1
ATOM 568 C CA . GLN A 1 75 ? 3.884 -6.753 20.188 1.00 88.06 75 GLN A CA 1
ATOM 569 C C . GLN A 1 75 ? 2.826 -6.474 19.115 1.00 88.06 75 GLN A C 1
ATOM 571 O O . GLN A 1 75 ? 3.078 -5.774 18.133 1.00 88.06 75 GLN A O 1
ATOM 576 N N . VAL A 1 76 ? 1.613 -6.985 19.337 1.00 92.81 76 VAL A N 1
ATOM 577 C CA . VAL A 1 76 ? 0.440 -6.709 18.500 1.00 92.81 76 VAL A CA 1
ATOM 578 C C . VAL A 1 76 ? -0.536 -5.870 19.310 1.00 92.81 76 VAL A C 1
ATOM 580 O O . VAL A 1 76 ? -1.034 -6.332 20.337 1.00 92.81 76 VAL A O 1
ATOM 583 N N . ALA A 1 77 ? -0.826 -4.661 18.838 1.00 94.62 77 ALA A N 1
ATOM 584 C CA . ALA A 1 77 ? -1.824 -3.790 19.439 1.00 94.62 77 ALA A CA 1
ATOM 585 C C . ALA A 1 77 ? -3.198 -4.116 18.843 1.00 94.62 77 ALA A C 1
ATOM 587 O O . ALA A 1 77 ? -3.391 -4.037 17.629 1.00 94.62 77 ALA A O 1
ATOM 588 N N . ARG A 1 78 ? -4.148 -4.524 19.691 1.00 92.19 78 ARG A N 1
ATOM 589 C CA . ARG A 1 78 ? -5.501 -4.913 19.251 1.00 92.19 78 ARG A CA 1
ATOM 590 C C . ARG A 1 78 ? -6.593 -4.076 19.895 1.00 92.19 78 ARG A C 1
ATOM 592 O O . ARG A 1 78 ? -7.583 -3.777 19.240 1.00 92.19 78 ARG A O 1
ATOM 599 N N . THR A 1 79 ? -6.414 -3.723 21.164 1.00 94.75 79 THR A N 1
ATOM 600 C CA . THR A 1 79 ? -7.382 -2.913 21.905 1.00 94.75 79 THR A CA 1
ATOM 601 C C .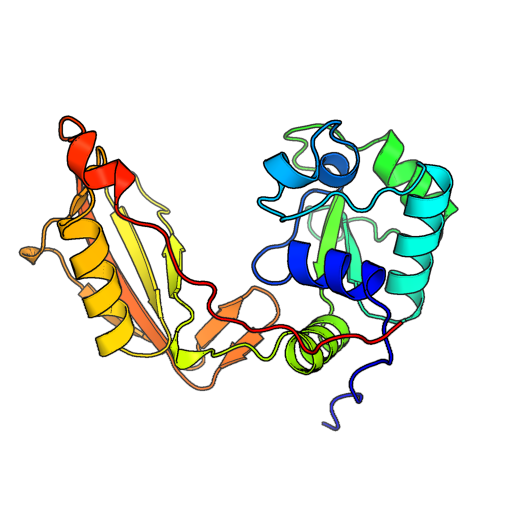 THR A 1 79 ? -7.142 -1.431 21.664 1.00 94.75 79 THR A C 1
ATOM 603 O O . THR A 1 79 ? -6.045 -1.014 21.281 1.00 94.75 79 THR A O 1
ATOM 606 N N . ARG A 1 80 ? -8.162 -0.617 21.932 1.00 96.38 80 ARG A N 1
ATOM 607 C CA . ARG A 1 80 ? -8.053 0.841 21.885 1.00 96.38 80 ARG A CA 1
ATOM 608 C C . ARG A 1 80 ? -6.911 1.343 22.774 1.00 96.38 80 ARG A C 1
ATOM 610 O O . ARG A 1 80 ? -6.144 2.200 22.346 1.00 96.38 80 ARG A O 1
ATOM 617 N N . GLU A 1 81 ? -6.765 0.801 23.981 1.00 96.44 81 GLU A N 1
ATOM 618 C CA . GLU A 1 81 ? -5.722 1.186 24.935 1.00 96.44 81 GLU A CA 1
ATOM 619 C C . GLU A 1 81 ? -4.322 0.807 24.432 1.00 96.44 81 GLU A C 1
ATOM 621 O O . GLU A 1 81 ? -3.381 1.592 24.567 1.00 96.44 81 GLU A O 1
ATOM 626 N N . ASP A 1 82 ? -4.166 -0.370 23.820 1.00 95.75 82 ASP A N 1
ATOM 627 C CA . ASP A 1 82 ? -2.897 -0.773 23.200 1.00 95.75 82 ASP A CA 1
ATOM 628 C C . ASP A 1 82 ? -2.532 0.148 22.040 1.00 95.75 82 ASP A C 1
ATOM 630 O O . ASP A 1 82 ? -1.385 0.573 21.922 1.00 95.75 82 ASP A O 1
ATOM 634 N N . ILE A 1 83 ? -3.513 0.475 21.199 1.00 96.88 83 ILE A N 1
ATOM 635 C CA . ILE A 1 83 ? -3.328 1.329 20.025 1.00 96.88 83 ILE A CA 1
ATOM 636 C C . ILE A 1 83 ? -2.989 2.756 20.450 1.00 96.88 83 ILE A C 1
ATOM 638 O O . ILE A 1 83 ? -2.074 3.351 19.885 1.00 96.88 83 ILE A O 1
ATOM 642 N N . ALA A 1 84 ? -3.648 3.289 21.480 1.00 96.50 84 ALA A N 1
ATOM 643 C CA . ALA A 1 84 ? -3.321 4.597 22.036 1.00 96.50 84 ALA A CA 1
ATOM 644 C C . ALA A 1 84 ? -1.876 4.639 22.561 1.00 96.50 84 ALA A C 1
ATOM 646 O O . ALA A 1 84 ? -1.140 5.584 22.272 1.00 96.50 84 ALA A O 1
ATOM 647 N N . ARG A 1 85 ? -1.434 3.590 23.272 1.00 94.75 85 ARG A N 1
ATOM 648 C CA . ARG A 1 85 ? -0.038 3.462 23.723 1.00 94.75 85 ARG A CA 1
ATOM 649 C C . ARG A 1 85 ? 0.935 3.356 22.550 1.00 94.75 85 ARG A C 1
ATOM 651 O O . ARG A 1 85 ? 1.965 4.027 22.562 1.00 94.75 85 ARG A O 1
ATOM 658 N N . ALA A 1 86 ? 0.602 2.560 21.536 1.00 94.25 86 ALA A N 1
ATOM 659 C CA . ALA A 1 86 ? 1.409 2.412 20.331 1.00 94.25 86 ALA A CA 1
ATOM 660 C C . ALA A 1 86 ? 1.553 3.747 19.586 1.00 94.25 86 ALA A C 1
ATOM 662 O O . ALA A 1 86 ? 2.666 4.131 19.241 1.00 94.25 86 ALA A O 1
ATOM 663 N N . LEU A 1 87 ? 0.460 4.491 19.393 1.00 93.56 87 LEU A N 1
ATOM 664 C CA . LEU A 1 87 ? 0.459 5.811 18.756 1.00 93.56 87 LEU A CA 1
ATOM 665 C C . LEU A 1 87 ? 1.284 6.828 19.551 1.00 93.56 87 LEU A C 1
ATOM 667 O O . LEU A 1 87 ? 2.135 7.494 18.970 1.00 93.56 87 LEU A O 1
ATOM 671 N N . ALA A 1 88 ? 1.090 6.907 20.871 1.00 91.94 88 ALA A N 1
ATOM 672 C CA . ALA A 1 88 ? 1.834 7.825 21.734 1.00 91.94 88 ALA A CA 1
ATOM 673 C C . ALA A 1 88 ? 3.345 7.528 21.762 1.00 91.94 88 ALA A C 1
ATOM 675 O O . ALA A 1 88 ? 4.157 8.444 21.887 1.00 91.94 88 ALA A O 1
ATOM 676 N N . GLY A 1 89 ? 3.724 6.251 21.649 1.00 87.88 89 GLY A N 1
ATOM 677 C CA . GLY A 1 89 ? 5.120 5.819 21.589 1.00 87.88 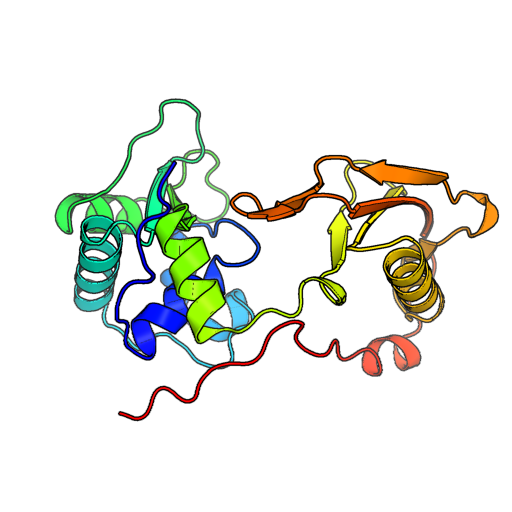89 GLY A CA 1
ATOM 678 C C . GLY A 1 89 ? 5.755 5.906 20.199 1.00 87.88 89 GLY A C 1
ATOM 679 O O . GLY A 1 89 ? 6.981 5.893 20.104 1.00 87.88 89 GLY A O 1
ATOM 680 N N . SER A 1 90 ? 4.957 5.997 19.130 1.00 86.12 90 SER A N 1
ATOM 681 C CA . SER A 1 90 ? 5.456 5.909 17.755 1.00 86.12 90 SER A CA 1
ATOM 682 C C . SER A 1 90 ? 6.225 7.166 17.349 1.00 86.12 90 SER A C 1
ATOM 684 O O . SER A 1 90 ? 5.742 8.289 17.487 1.00 86.12 90 SER A O 1
ATOM 686 N N . LYS A 1 91 ? 7.424 6.975 16.792 1.00 85.12 91 LYS A N 1
ATOM 687 C CA . LYS A 1 91 ? 8.310 8.059 16.351 1.00 85.12 91 LYS A CA 1
ATOM 688 C C . LYS A 1 91 ? 8.731 7.872 14.892 1.00 85.12 91 LYS A C 1
ATOM 690 O O . LYS A 1 91 ? 8.829 6.736 14.423 1.00 85.12 91 LYS A O 1
ATOM 695 N N . PRO A 1 92 ? 9.031 8.967 14.169 1.00 85.56 92 PRO A N 1
ATOM 696 C CA . PRO A 1 92 ? 9.623 8.869 12.845 1.00 85.56 92 PRO A CA 1
ATOM 697 C C . PRO A 1 92 ? 10.918 8.055 12.866 1.00 85.56 92 PRO A C 1
ATOM 699 O O . PRO A 1 92 ? 11.795 8.314 13.688 1.00 85.56 92 PRO A O 1
ATOM 702 N N . ARG A 1 93 ? 11.051 7.123 11.912 1.00 80.31 93 ARG A N 1
ATOM 703 C CA . ARG A 1 93 ? 12.245 6.276 11.711 1.00 80.31 93 ARG A CA 1
ATOM 704 C C . ARG A 1 93 ? 12.611 5.380 12.903 1.00 80.31 93 ARG A C 1
ATOM 706 O O . ARG A 1 93 ? 13.770 4.999 13.032 1.00 80.31 93 ARG A O 1
ATOM 713 N N . ASP A 1 94 ? 11.645 5.042 13.753 1.00 84.62 94 ASP A N 1
ATOM 714 C CA . ASP A 1 94 ? 11.844 4.062 14.818 1.00 84.62 94 ASP A CA 1
ATOM 715 C C . ASP A 1 94 ? 11.819 2.631 14.242 1.00 84.62 94 ASP A C 1
ATOM 717 O O . ASP A 1 94 ? 10.766 2.204 13.753 1.00 84.62 94 ASP A O 1
ATOM 721 N N . PRO A 1 95 ? 12.939 1.882 14.272 1.00 77.75 95 PRO A N 1
ATOM 722 C CA . PRO A 1 95 ? 12.983 0.511 13.763 1.00 77.75 95 PRO A CA 1
ATOM 723 C C . PRO A 1 95 ? 12.130 -0.464 14.592 1.00 77.75 95 PRO A C 1
ATOM 725 O O . PRO A 1 95 ? 11.725 -1.504 14.078 1.00 77.75 95 PRO A O 1
ATOM 728 N N . GLU A 1 96 ? 11.817 -0.125 15.846 1.00 84.12 96 GLU A N 1
ATOM 729 C CA . GLU A 1 96 ? 10.939 -0.904 16.731 1.00 84.12 96 GLU A CA 1
ATOM 730 C C . GLU A 1 96 ? 9.501 -0.363 16.751 1.00 84.12 96 GLU A C 1
ATOM 732 O O . GLU A 1 96 ? 8.634 -0.851 17.489 1.00 84.12 96 GLU A O 1
ATOM 737 N N . GLY A 1 97 ? 9.234 0.635 15.905 1.00 89.12 97 GLY A N 1
ATOM 738 C CA . GLY A 1 97 ? 7.939 1.270 15.766 1.00 89.12 97 GLY A CA 1
ATOM 739 C C . GLY A 1 97 ? 6.858 0.311 15.272 1.00 89.12 97 GLY A C 1
ATOM 740 O O . GLY A 1 97 ? 7.111 -0.721 14.633 1.00 89.12 97 GLY A O 1
ATOM 741 N N . PHE A 1 98 ? 5.613 0.685 15.554 1.00 94.75 98 PHE A N 1
ATOM 742 C CA . PHE A 1 98 ? 4.449 -0.029 15.054 1.00 94.75 98 PHE A CA 1
ATOM 743 C C . PHE A 1 98 ? 4.195 0.307 13.586 1.00 94.75 98 PHE A C 1
ATOM 745 O O . PHE A 1 98 ? 4.243 1.468 13.180 1.00 94.75 98 PHE A O 1
ATOM 752 N N . GLY A 1 99 ? 3.871 -0.717 12.807 1.00 93.81 99 GLY A N 1
ATOM 753 C CA . GLY A 1 99 ? 3.229 -0.593 11.509 1.00 93.81 99 GLY A CA 1
ATOM 754 C C . GLY A 1 99 ? 1.780 -1.056 11.597 1.00 93.81 99 GLY A C 1
ATOM 755 O O . GLY A 1 99 ? 1.442 -1.916 12.417 1.00 93.81 99 GLY A O 1
ATOM 756 N N . PHE A 1 100 ? 0.927 -0.508 10.738 1.00 93.69 100 PHE A N 1
ATOM 757 C CA . PHE A 1 100 ? -0.384 -1.082 10.467 1.00 93.69 100 PHE A CA 1
ATOM 758 C C . PHE A 1 100 ? -0.409 -1.670 9.057 1.00 93.69 100 PHE A C 1
ATOM 760 O O . PHE A 1 100 ? 0.212 -1.141 8.133 1.00 93.69 100 PHE A O 1
ATOM 767 N N . LEU A 1 101 ? -1.049 -2.827 8.928 1.00 96.19 101 LEU A N 1
ATOM 768 C CA . LEU A 1 101 ? -1.035 -3.670 7.738 1.00 96.19 101 LEU A CA 1
ATOM 769 C C . LEU A 1 101 ? -2.427 -4.257 7.517 1.00 96.19 101 LEU A C 1
ATOM 771 O O . LEU A 1 101 ? -3.178 -4.444 8.469 1.00 96.19 101 LEU A O 1
ATOM 775 N N . LEU A 1 102 ? -2.749 -4.615 6.283 1.00 97.19 102 LEU A N 1
ATOM 776 C CA . LEU A 1 102 ? -3.884 -5.458 5.945 1.00 97.19 102 LEU A CA 1
ATOM 777 C C . LEU A 1 102 ? -3.652 -6.884 6.432 1.00 97.19 102 LEU A C 1
ATOM 779 O O . LEU A 1 102 ? -2.563 -7.449 6.313 1.00 97.19 102 LEU A O 1
ATOM 783 N N . THR A 1 103 ? -4.723 -7.489 6.922 1.00 95.88 103 THR A N 1
ATOM 784 C CA . THR A 1 103 ? -4.825 -8.945 7.042 1.00 95.88 103 THR A CA 1
ATOM 785 C C . THR A 1 103 ? -5.237 -9.539 5.689 1.00 95.88 103 THR A C 1
ATOM 787 O O . THR A 1 103 ? -5.590 -8.814 4.755 1.00 95.88 103 THR A O 1
ATOM 790 N N . ALA A 1 104 ? -5.277 -10.870 5.573 1.00 94.44 104 ALA A N 1
ATOM 791 C CA . ALA A 1 104 ? -5.815 -11.520 4.373 1.00 94.44 104 ALA A CA 1
ATOM 792 C C . ALA A 1 104 ? -7.282 -11.123 4.106 1.00 94.44 104 ALA A C 1
ATOM 794 O O . ALA A 1 104 ? -7.659 -10.840 2.968 1.00 94.44 104 ALA A O 1
ATOM 795 N N . ARG A 1 105 ? -8.109 -11.052 5.158 1.00 96.19 105 ARG A N 1
ATOM 796 C CA . ARG A 1 105 ? -9.512 -10.631 5.053 1.00 96.19 105 ARG A CA 1
ATOM 797 C C . ARG A 1 105 ? -9.638 -9.139 4.736 1.00 96.19 105 ARG A C 1
ATOM 799 O O . ARG A 1 105 ? -10.507 -8.765 3.947 1.00 96.19 105 ARG A O 1
ATOM 806 N N . GLY A 1 106 ? -8.760 -8.304 5.288 1.00 97.69 106 GLY A N 1
ATOM 807 C CA . GLY A 1 106 ? -8.622 -6.893 4.928 1.00 97.69 106 GLY A CA 1
ATOM 808 C C . GLY A 1 106 ? -8.319 -6.693 3.452 1.00 97.69 106 GLY A C 1
ATOM 809 O O . GLY A 1 106 ? -9.013 -5.934 2.785 1.00 97.69 106 GLY A O 1
ATOM 810 N N . GLY A 1 107 ? -7.351 -7.450 2.936 1.00 96.62 107 GLY A N 1
ATOM 811 C CA . GLY A 1 107 ? -7.010 -7.510 1.519 1.00 96.62 107 GLY A CA 1
ATOM 812 C C . GLY A 1 107 ? -8.207 -7.847 0.639 1.00 96.62 107 GLY A C 1
ATOM 813 O O . GLY A 1 107 ? -8.574 -7.053 -0.218 1.00 96.62 107 GLY A O 1
ATOM 814 N N . ILE A 1 108 ? -8.886 -8.968 0.904 1.00 95.81 108 ILE A N 1
ATOM 815 C CA . ILE A 1 108 ? -10.092 -9.383 0.159 1.00 95.81 108 ILE A CA 1
ATOM 816 C C . ILE A 1 108 ? -11.184 -8.305 0.206 1.00 95.81 108 ILE A C 1
ATOM 818 O O . ILE A 1 108 ? -11.834 -8.014 -0.799 1.00 95.81 108 ILE A O 1
ATOM 822 N N . THR A 1 109 ? -11.388 -7.705 1.379 1.00 97.25 109 THR A N 1
ATOM 823 C CA . THR A 1 109 ? -12.371 -6.635 1.573 1.00 97.25 109 THR A CA 1
ATOM 824 C C . THR A 1 109 ? -11.996 -5.404 0.751 1.00 97.25 109 THR A C 1
ATOM 826 O O . THR A 1 109 ? -12.837 -4.860 0.040 1.00 97.25 109 THR A O 1
ATOM 829 N N . TRP A 1 110 ? -10.728 -5.001 0.771 1.00 96.75 110 TRP A N 1
ATOM 830 C CA . TRP A 1 110 ? -10.231 -3.920 -0.066 1.00 96.75 110 TRP A CA 1
ATOM 831 C C . TRP A 1 110 ? -10.403 -4.233 -1.556 1.00 96.75 110 TRP A C 1
ATOM 833 O O . TRP A 1 110 ? -10.932 -3.391 -2.271 1.00 96.75 110 TRP A O 1
ATOM 843 N N . GLU A 1 111 ? -10.069 -5.439 -2.032 1.00 96.38 111 GLU A N 1
ATOM 844 C CA . GLU A 1 111 ? -10.249 -5.811 -3.446 1.00 96.38 111 GLU A CA 1
ATOM 845 C C . GLU A 1 111 ? -11.705 -5.692 -3.898 1.00 96.38 111 GLU A C 1
ATOM 847 O O . GLU A 1 111 ? -11.979 -5.214 -5.001 1.00 96.38 111 GLU A O 1
ATOM 852 N N . HIS A 1 112 ? -12.645 -6.092 -3.038 1.00 95.56 112 HIS A N 1
ATOM 853 C CA . HIS A 1 112 ? -14.071 -6.004 -3.328 1.00 95.56 112 HIS A CA 1
ATOM 854 C C . HIS A 1 112 ? -14.507 -4.562 -3.629 1.00 95.56 112 HIS A C 1
ATOM 856 O O . HIS A 1 112 ? -15.199 -4.315 -4.621 1.00 95.56 112 HIS A O 1
ATOM 862 N N . TYR A 1 113 ? -14.073 -3.608 -2.799 1.00 95.31 113 TYR A N 1
ATOM 863 C CA . TYR A 1 113 ? -14.479 -2.207 -2.911 1.00 95.31 113 TYR A CA 1
ATOM 864 C C . TYR A 1 113 ? -13.587 -1.371 -3.825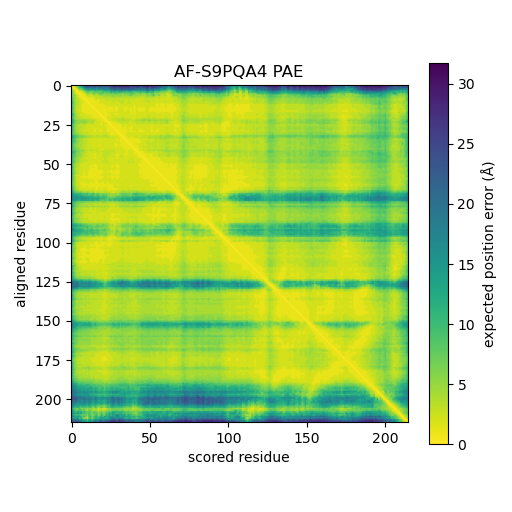 1.00 95.31 113 TYR A C 1
ATOM 866 O O . TYR A 1 113 ? -14.083 -0.467 -4.488 1.00 95.31 113 TYR A O 1
ATOM 874 N N . ALA A 1 114 ? -12.290 -1.651 -3.892 1.00 93.31 114 ALA A N 1
ATOM 875 C CA . ALA A 1 114 ? -11.329 -0.904 -4.694 1.00 93.31 114 ALA A CA 1
ATOM 876 C C . ALA A 1 114 ? -11.184 -1.442 -6.121 1.00 93.31 114 ALA A C 1
ATOM 878 O O . ALA A 1 114 ? -10.530 -0.785 -6.924 1.00 93.31 114 ALA A O 1
ATOM 879 N N . ARG A 1 115 ? -11.752 -2.617 -6.437 1.00 94.06 115 ARG A N 1
ATOM 880 C CA . ARG A 1 115 ? -11.710 -3.266 -7.762 1.00 94.06 115 ARG A CA 1
ATOM 881 C C . ARG A 1 115 ? -10.357 -3.077 -8.466 1.00 94.06 115 ARG A C 1
ATOM 883 O O . ARG A 1 115 ? -10.298 -2.427 -9.517 1.00 94.06 115 ARG A O 1
ATOM 890 N N . PRO A 1 116 ? -9.259 -3.569 -7.868 1.00 94.62 116 PRO A N 1
ATOM 891 C CA . PRO A 1 116 ? -7.952 -3.472 -8.484 1.00 94.62 116 PRO A CA 1
ATOM 892 C C . PRO A 1 116 ? -7.924 -4.195 -9.825 1.00 94.62 116 PRO A C 1
ATOM 894 O O . PRO A 1 116 ? -8.388 -5.326 -9.960 1.00 94.62 116 PRO A O 1
ATOM 897 N N . ASP A 1 117 ? -7.304 -3.550 -10.800 1.00 95.25 117 ASP A N 1
ATOM 898 C CA . ASP A 1 117 ? -6.849 -4.183 -12.021 1.00 95.25 117 ASP A CA 1
ATOM 899 C C . ASP A 1 117 ? -5.393 -4.617 -11.828 1.00 95.25 117 ASP A C 1
ATOM 901 O O . ASP A 1 117 ? -4.442 -3.886 -12.122 1.00 95.25 117 ASP A O 1
ATOM 905 N N . TRP A 1 118 ? -5.219 -5.836 -11.317 1.00 95.19 118 TRP A N 1
ATOM 906 C CA . TRP A 1 118 ? -3.901 -6.427 -11.088 1.00 95.19 118 TRP A CA 1
ATOM 907 C C . TRP A 1 118 ? -3.067 -6.560 -12.361 1.00 95.19 118 TRP A C 1
ATOM 909 O O . TRP A 1 118 ? -1.843 -6.600 -12.271 1.00 95.19 118 TRP A O 1
ATOM 919 N N . SER A 1 119 ? -3.686 -6.564 -13.549 1.00 94.00 119 SER A N 1
ATOM 920 C CA . SER A 1 119 ? -2.934 -6.571 -14.808 1.00 94.00 119 SER A CA 1
ATOM 921 C C . SER A 1 119 ? -2.142 -5.273 -15.012 1.00 94.00 119 SER A C 1
ATOM 923 O O . SER A 1 119 ? -1.089 -5.288 -15.648 1.00 94.00 119 SER A O 1
ATOM 925 N N . ARG A 1 120 ? -2.596 -4.171 -14.402 1.00 92.75 120 ARG A N 1
ATOM 926 C CA . ARG A 1 120 ? -1.959 -2.848 -14.434 1.00 92.75 120 ARG A CA 1
ATOM 927 C C . ARG A 1 120 ? -1.060 -2.574 -13.228 1.00 92.75 120 ARG A C 1
ATOM 929 O O . ARG A 1 120 ? -0.402 -1.529 -13.198 1.00 92.75 120 ARG A O 1
ATOM 936 N N . TYR A 1 121 ? -1.036 -3.468 -12.238 1.00 94.06 121 TYR A N 1
ATOM 937 C CA . TYR A 1 121 ? -0.181 -3.314 -11.068 1.00 94.06 121 TYR A CA 1
ATOM 938 C C . TYR A 1 121 ? 1.295 -3.454 -11.458 1.00 94.06 121 TYR A C 1
ATOM 940 O O . TYR A 1 121 ? 1.685 -4.390 -12.157 1.00 94.06 121 TYR A O 1
ATOM 948 N N . VAL A 1 122 ? 2.102 -2.492 -11.008 1.00 93.31 122 VAL A N 1
ATOM 949 C CA . VAL A 1 122 ? 3.556 -2.466 -11.206 1.00 93.31 122 VAL A CA 1
ATOM 950 C C . VAL A 1 122 ? 4.195 -1.921 -9.933 1.00 93.31 122 VAL A C 1
ATOM 952 O O . VAL A 1 122 ? 3.841 -0.814 -9.517 1.00 93.31 122 VAL A O 1
ATOM 955 N N . SER A 1 123 ? 5.138 -2.650 -9.350 1.00 92.94 123 SER A N 1
ATOM 956 C CA . SER A 1 123 ? 5.985 -2.142 -8.269 1.00 92.94 123 SER A CA 1
ATOM 957 C C . SER A 1 123 ? 7.380 -1.818 -8.797 1.00 92.94 123 SER A C 1
ATOM 959 O O . SER A 1 123 ? 7.845 -2.422 -9.770 1.00 92.94 123 SER A O 1
ATOM 961 N N . TYR A 1 124 ? 8.020 -0.840 -8.163 1.00 91.00 124 TYR A N 1
ATOM 962 C CA . TYR A 1 124 ? 9.387 -0.424 -8.448 1.00 91.00 124 TYR A CA 1
ATOM 963 C C . TYR A 1 124 ? 10.206 -0.602 -7.172 1.00 91.00 124 TYR A C 1
ATOM 965 O O . TYR A 1 124 ? 9.826 -0.055 -6.139 1.00 91.00 124 TYR A O 1
ATOM 973 N N . ASP A 1 125 ? 11.309 -1.339 -7.254 1.00 86.31 125 ASP A N 1
ATOM 974 C CA . ASP A 1 125 ? 12.237 -1.574 -6.147 1.00 86.31 125 ASP A CA 1
ATOM 975 C C . ASP A 1 125 ? 13.677 -1.242 -6.580 1.00 86.31 125 ASP A C 1
ATOM 977 O O . ASP A 1 125 ? 13.990 -1.173 -7.771 1.00 86.31 125 ASP A O 1
ATOM 981 N N . GLY A 1 126 ? 14.572 -1.071 -5.607 1.00 77.31 126 GLY A N 1
ATOM 982 C CA . GLY A 1 126 ? 16.008 -0.890 -5.823 1.00 77.31 126 GLY A CA 1
ATOM 983 C C . GLY A 1 126 ? 16.762 -1.267 -4.555 1.00 77.31 126 GLY A C 1
ATOM 984 O O . GLY A 1 126 ? 16.762 -0.508 -3.588 1.00 77.31 126 GLY A O 1
ATOM 985 N N . PHE A 1 127 ? 17.338 -2.469 -4.526 1.00 61.34 127 PHE A N 1
ATOM 986 C CA . PHE A 1 127 ? 18.059 -2.969 -3.347 1.00 61.34 127 PHE A CA 1
ATOM 987 C C . PHE A 1 127 ? 19.524 -2.532 -3.341 1.00 61.34 127 PHE A C 1
ATOM 989 O O . PHE A 1 127 ? 20.099 -2.343 -2.273 1.00 61.34 127 PHE A O 1
ATOM 996 N N . GLU A 1 128 ? 20.102 -2.333 -4.525 1.00 76.62 128 GLU A N 1
ATOM 997 C CA . GLU A 1 128 ? 21.501 -1.969 -4.711 1.00 76.62 128 GLU A CA 1
ATOM 998 C C . GLU A 1 128 ? 21.639 -0.575 -5.339 1.00 76.62 128 GLU A C 1
ATOM 1000 O O . GLU A 1 128 ? 20.784 -0.151 -6.129 1.00 76.62 128 GLU A O 1
ATOM 1005 N N . PRO A 1 129 ? 22.733 0.154 -5.049 1.00 79.56 129 PRO A N 1
ATOM 1006 C CA . PRO A 1 129 ? 23.062 1.364 -5.786 1.00 79.56 129 PRO A CA 1
ATOM 1007 C C . PRO A 1 129 ? 23.113 1.058 -7.289 1.00 79.56 129 PRO A C 1
ATOM 1009 O O . PRO A 1 129 ? 23.797 0.127 -7.701 1.00 79.56 129 PRO A O 1
ATOM 1012 N N . GLN A 1 130 ? 22.436 1.866 -8.109 1.00 88.81 130 GLN A N 1
ATOM 1013 C CA . GLN A 1 130 ? 22.442 1.732 -9.576 1.00 88.81 130 GLN A CA 1
ATOM 1014 C C . GLN A 1 130 ? 21.715 0.504 -10.146 1.00 88.81 130 GLN A C 1
ATOM 1016 O O . GLN A 1 130 ? 21.843 0.227 -11.338 1.00 88.81 130 GLN A O 1
ATOM 1021 N N . GLU A 1 131 ? 20.896 -0.182 -9.346 1.00 93.06 131 GLU A N 1
ATOM 1022 C CA . GLU A 1 131 ? 19.948 -1.191 -9.825 1.00 93.06 131 GLU A CA 1
ATOM 1023 C C . GLU A 1 131 ? 18.507 -0.663 -9.759 1.00 93.06 131 GLU A C 1
ATOM 1025 O O . GLU A 1 131 ? 18.120 0.026 -8.816 1.00 93.06 131 GLU A O 1
ATOM 1030 N N . GLY A 1 132 ? 17.709 -0.988 -10.774 1.00 94.00 132 GLY A N 1
ATOM 1031 C CA . GLY A 1 132 ? 16.262 -0.823 -10.785 1.00 94.00 132 GLY A CA 1
ATOM 1032 C C . GLY A 1 132 ? 15.576 -2.166 -11.005 1.00 94.00 132 GLY A C 1
ATOM 1033 O O . GLY A 1 132 ? 16.013 -2.984 -11.819 1.00 94.00 132 GLY A O 1
ATOM 1034 N N . ILE A 1 133 ? 14.491 -2.399 -10.275 1.00 96.25 133 ILE A N 1
ATOM 1035 C CA . ILE A 1 133 ? 13.669 -3.601 -10.377 1.00 96.25 133 ILE A CA 1
ATOM 1036 C C . ILE A 1 133 ? 12.227 -3.181 -10.630 1.00 96.25 133 ILE A C 1
ATOM 1038 O O . ILE A 1 133 ? 11.678 -2.332 -9.937 1.00 96.25 133 ILE A O 1
ATOM 1042 N N . ILE A 1 134 ? 11.605 -3.813 -11.617 1.00 96.62 134 ILE A N 1
ATOM 1043 C CA . ILE A 1 134 ? 10.189 -3.672 -11.940 1.00 96.62 134 ILE A CA 1
ATOM 1044 C C . ILE A 1 134 ? 9.542 -5.036 -11.747 1.00 96.62 134 ILE A C 1
ATOM 1046 O O . ILE A 1 134 ? 9.916 -5.988 -12.431 1.00 96.62 134 ILE A O 1
ATOM 1050 N N . ASN A 1 135 ? 8.550 -5.136 -10.863 1.00 96.81 135 ASN A N 1
ATOM 1051 C CA . ASN A 1 135 ? 7.689 -6.317 -10.787 1.00 96.81 135 ASN A CA 1
ATOM 1052 C C . ASN A 1 135 ? 6.317 -5.970 -11.371 1.00 96.81 135 ASN A C 1
ATOM 1054 O O . ASN A 1 135 ? 5.734 -4.942 -11.030 1.00 96.81 135 ASN A O 1
ATOM 1058 N N . ALA A 1 136 ? 5.796 -6.819 -12.251 1.00 97.19 136 ALA A N 1
ATOM 1059 C CA . ALA A 1 136 ? 4.521 -6.596 -12.922 1.00 97.19 136 ALA A CA 1
ATOM 1060 C C . ALA A 1 136 ? 3.781 -7.912 -13.192 1.00 97.19 136 ALA A C 1
ATOM 1062 O O . ALA A 1 136 ? 4.330 -9.003 -13.049 1.00 97.19 136 ALA A O 1
ATOM 1063 N N . SER A 1 137 ? 2.534 -7.800 -13.643 1.00 96.44 137 SER A N 1
ATOM 1064 C CA . SER A 1 137 ? 1.668 -8.938 -13.988 1.00 96.44 137 SER A CA 1
ATOM 1065 C C . SER A 1 137 ? 2.159 -9.776 -15.167 1.00 96.44 137 SER A C 1
ATOM 1067 O O . SER A 1 137 ? 1.789 -10.940 -15.304 1.00 96.44 137 SER A O 1
ATOM 1069 N N . SER A 1 138 ? 2.971 -9.181 -16.036 1.00 97.06 138 SER A N 1
ATOM 1070 C CA . SER A 1 138 ? 3.412 -9.759 -17.301 1.00 97.06 138 SER A CA 1
ATOM 1071 C C . SER A 1 138 ? 4.703 -9.099 -17.771 1.00 97.06 138 SER A C 1
ATOM 1073 O O . SER A 1 138 ? 5.070 -8.010 -17.313 1.00 97.06 138 SER A O 1
ATOM 1075 N N . ARG A 1 139 ? 5.379 -9.745 -18.725 1.00 97.62 139 ARG A N 1
ATOM 1076 C CA . ARG A 1 139 ? 6.556 -9.174 -19.382 1.00 97.62 139 ARG A CA 1
ATOM 1077 C C . ARG A 1 139 ? 6.201 -7.877 -20.102 1.00 97.62 139 ARG A C 1
ATOM 1079 O O . ARG A 1 139 ? 6.939 -6.906 -20.001 1.00 97.62 139 ARG A O 1
ATOM 1086 N N . GLU A 1 140 ? 5.065 -7.843 -20.786 1.00 97.19 140 GLU A N 1
ATOM 1087 C CA . GLU A 1 140 ? 4.579 -6.689 -21.540 1.00 97.19 140 GLU A CA 1
ATOM 1088 C C . GLU A 1 140 ? 4.355 -5.487 -20.616 1.00 97.19 140 GLU A C 1
ATOM 1090 O O . GLU A 1 140 ? 4.790 -4.375 -20.922 1.00 97.19 140 GLU A O 1
ATOM 1095 N N . ALA A 1 141 ? 3.743 -5.709 -19.447 1.00 95.88 141 ALA A N 1
ATOM 1096 C CA . ALA A 1 141 ? 3.558 -4.665 -18.443 1.00 95.88 141 ALA A CA 1
ATOM 1097 C C . ALA A 1 141 ? 4.896 -4.164 -17.868 1.00 95.88 141 ALA A C 1
ATOM 1099 O O . ALA A 1 141 ? 5.059 -2.954 -17.678 1.00 95.88 141 ALA A O 1
ATOM 1100 N N . ALA A 1 142 ? 5.858 -5.065 -17.627 1.00 97.12 142 ALA A N 1
ATOM 1101 C CA . ALA A 1 142 ? 7.190 -4.706 -17.142 1.00 97.12 142 ALA A CA 1
ATOM 1102 C C . ALA A 1 142 ? 7.996 -3.905 -18.181 1.00 97.12 142 ALA A C 1
ATOM 1104 O O . ALA A 1 142 ? 8.594 -2.887 -17.844 1.00 97.12 142 ALA A O 1
ATOM 1105 N N . GLU A 1 143 ? 7.966 -4.304 -19.453 1.00 97.06 143 GLU A N 1
ATOM 1106 C CA . GLU A 1 143 ? 8.635 -3.591 -20.550 1.00 97.06 143 GLU A CA 1
ATOM 1107 C C . GLU A 1 143 ? 7.997 -2.215 -20.794 1.00 97.06 143 GLU A C 1
ATOM 1109 O O . GLU A 1 143 ? 8.703 -1.221 -20.959 1.00 97.06 143 GLU A O 1
ATOM 1114 N N . ALA A 1 144 ? 6.665 -2.111 -20.726 1.00 94.44 144 ALA A N 1
ATOM 1115 C CA . ALA A 1 144 ? 5.979 -0.822 -20.796 1.00 94.44 144 ALA A CA 1
ATOM 1116 C C . ALA A 1 144 ? 6.343 0.090 -19.611 1.00 94.44 144 ALA A C 1
ATOM 1118 O O . ALA A 1 144 ? 6.441 1.307 -19.767 1.00 94.44 144 ALA A O 1
ATOM 1119 N N . ALA A 1 145 ? 6.539 -0.476 -18.416 1.00 93.81 145 ALA A N 1
ATOM 1120 C CA . ALA A 1 145 ? 7.023 0.261 -17.253 1.00 93.81 145 ALA A CA 1
ATOM 1121 C C . ALA A 1 145 ? 8.474 0.718 -17.408 1.00 93.81 145 ALA A C 1
ATOM 1123 O O . ALA A 1 145 ? 8.771 1.864 -17.080 1.00 93.81 145 ALA A O 1
ATOM 1124 N N . PHE A 1 146 ? 9.337 -0.129 -17.963 1.00 95.19 146 PHE A N 1
ATOM 1125 C CA . PHE A 1 146 ? 10.718 0.220 -18.271 1.00 95.19 146 PHE A CA 1
ATOM 1126 C C . PHE A 1 146 ? 10.800 1.348 -19.301 1.00 95.19 146 PHE A C 1
ATOM 1128 O O . PHE A 1 146 ? 11.553 2.298 -19.110 1.00 95.19 146 PHE A O 1
ATOM 1135 N N . GLN A 1 147 ? 9.983 1.297 -20.357 1.00 94.31 147 GLN A N 1
ATOM 1136 C CA . GLN A 1 147 ? 9.931 2.373 -21.346 1.00 94.31 147 GLN A CA 1
ATOM 1137 C C . GLN A 1 147 ? 9.519 3.704 -20.705 1.00 94.31 147 GLN A C 1
ATOM 1139 O O . GLN A 1 147 ? 10.128 4.730 -20.986 1.00 94.31 147 GLN A O 1
ATOM 1144 N N . ARG A 1 148 ? 8.572 3.694 -19.757 1.00 90.31 148 ARG A N 1
ATOM 1145 C CA . ARG A 1 148 ? 8.250 4.902 -18.981 1.00 90.31 148 ARG A CA 1
ATOM 1146 C C . ARG A 1 148 ? 9.440 5.412 -18.169 1.00 90.31 148 ARG A C 1
ATOM 1148 O O . ARG A 1 148 ? 9.615 6.618 -18.097 1.00 90.31 148 ARG A O 1
ATOM 1155 N N . CYS A 1 149 ? 10.261 4.537 -17.587 1.00 89.88 149 CYS A N 1
ATOM 1156 C CA . CYS A 1 149 ? 11.495 4.947 -16.904 1.00 89.88 149 CYS A CA 1
ATOM 1157 C C . CYS A 1 149 ? 12.534 5.533 -17.874 1.00 89.88 149 CYS A C 1
ATOM 1159 O O . CYS A 1 149 ? 13.261 6.449 -17.506 1.00 89.88 149 CYS A O 1
ATOM 1161 N N . MET A 1 150 ? 12.605 5.030 -19.110 1.00 90.25 150 MET A N 1
ATOM 1162 C CA . MET A 1 150 ? 13.459 5.598 -20.162 1.00 90.25 150 MET A CA 1
ATOM 1163 C C . MET A 1 150 ? 13.000 6.998 -20.583 1.00 90.25 150 MET A C 1
ATOM 1165 O O . MET A 1 150 ? 13.832 7.877 -20.825 1.00 90.25 150 MET A O 1
ATOM 1169 N N . ASP A 1 151 ? 11.683 7.186 -20.672 1.00 88.69 151 ASP A N 1
ATOM 1170 C CA . ASP A 1 151 ? 11.057 8.436 -21.101 1.00 88.69 151 ASP A CA 1
ATOM 1171 C C . ASP A 1 151 ? 10.973 9.472 -19.969 1.00 88.69 151 ASP A C 1
ATOM 1173 O O . ASP A 1 151 ? 10.917 10.675 -20.247 1.00 88.69 151 ASP A O 1
ATOM 1177 N N . ASP A 1 152 ? 10.995 9.020 -18.709 1.00 83.88 152 ASP A N 1
ATOM 1178 C CA . ASP A 1 152 ? 11.010 9.880 -17.528 1.00 83.88 152 ASP A CA 1
ATOM 1179 C C . ASP A 1 152 ? 12.198 10.846 -17.579 1.00 83.88 152 ASP A C 1
ATOM 1181 O O . ASP A 1 152 ? 13.232 10.553 -18.172 1.00 83.88 152 ASP A O 1
ATOM 1185 N N . GLY A 1 153 ? 12.044 12.026 -16.980 1.00 79.06 153 GLY A N 1
ATOM 1186 C CA . GLY A 1 153 ? 13.068 13.073 -16.914 1.00 79.06 153 GLY A CA 1
ATOM 1187 C C . GLY A 1 153 ? 13.988 12.979 -15.700 1.00 79.06 153 GLY A C 1
ATOM 1188 O O . GLY A 1 153 ? 14.808 13.869 -15.489 1.00 79.06 153 GLY A O 1
ATOM 1189 N N . GLY A 1 154 ? 13.859 11.941 -14.874 1.00 85.81 154 GLY A N 1
ATOM 1190 C CA . GLY A 1 154 ? 14.564 11.804 -13.606 1.00 85.81 154 GLY A CA 1
ATOM 1191 C C . GLY A 1 154 ? 16.086 11.715 -13.721 1.00 85.81 154 GLY A C 1
ATOM 1192 O O . GLY A 1 154 ? 16.678 11.678 -14.805 1.00 85.81 154 GLY A O 1
ATOM 1193 N N . THR A 1 155 ? 16.744 11.677 -12.565 1.00 87.75 155 THR A N 1
ATOM 1194 C CA . THR A 1 155 ? 18.208 11.583 -12.457 1.00 87.75 155 THR A CA 1
ATOM 1195 C C . THR A 1 155 ? 18.762 10.197 -12.761 1.00 87.75 155 THR A C 1
ATOM 1197 O O . THR A 1 155 ? 19.976 10.043 -12.861 1.00 87.75 155 THR A O 1
ATOM 1200 N N . GLU A 1 156 ? 17.900 9.197 -12.888 1.00 89.56 156 GLU A N 1
ATOM 1201 C CA . GLU A 1 156 ? 18.261 7.807 -13.145 1.00 89.56 156 GLU A CA 1
ATOM 1202 C C . GLU A 1 156 ? 18.004 7.518 -14.623 1.00 89.56 156 GLU A C 1
ATOM 1204 O O . GLU A 1 156 ? 16.874 7.613 -15.091 1.00 89.56 156 GLU A O 1
ATOM 1209 N N . GLN A 1 157 ? 19.062 7.229 -15.380 1.00 92.00 157 GLN A N 1
ATOM 1210 C CA . GLN A 1 157 ? 18.974 6.810 -16.776 1.00 92.00 157 GLN A CA 1
ATOM 1211 C C . GLN A 1 157 ? 19.094 5.288 -16.836 1.00 92.00 157 GLN A C 1
ATOM 1213 O O . GLN A 1 157 ? 20.205 4.784 -16.645 1.00 92.00 157 GLN A O 1
ATOM 1218 N N . PRO A 1 158 ? 18.011 4.546 -17.122 1.00 94.25 158 PRO A N 1
ATOM 1219 C CA . PRO A 1 158 ? 18.106 3.106 -17.315 1.00 94.25 158 PRO A CA 1
ATOM 1220 C C . PRO A 1 158 ? 19.023 2.757 -18.497 1.00 94.25 158 PRO A C 1
ATOM 1222 O O . PRO A 1 158 ? 19.075 3.501 -19.483 1.00 94.25 158 PRO A O 1
ATOM 1225 N N . LEU A 1 159 ? 19.721 1.622 -18.392 1.00 95.94 159 LEU A N 1
ATOM 1226 C CA . LEU A 1 159 ? 20.570 1.029 -19.430 1.00 95.94 159 LEU A CA 1
ATOM 1227 C C . LEU A 1 159 ? 19.831 -0.147 -20.100 1.00 95.94 159 LEU A C 1
ATOM 1229 O O . LEU A 1 159 ? 19.745 -1.225 -19.503 1.00 95.94 159 LEU A O 1
ATOM 1233 N N . PRO A 1 160 ? 19.267 0.010 -21.313 1.00 95.69 160 PRO A N 1
ATOM 1234 C CA . PRO A 1 160 ? 18.456 -1.025 -21.967 1.00 95.69 160 PRO A CA 1
ATOM 1235 C C . PRO A 1 160 ? 19.159 -2.372 -22.165 1.00 95.69 160 PRO A C 1
ATOM 1237 O O . PRO A 1 160 ? 18.518 -3.419 -22.095 1.00 95.69 160 PRO A O 1
ATOM 1240 N N . GLU A 1 161 ? 20.465 -2.350 -22.405 1.00 96.75 161 GLU A N 1
ATOM 1241 C CA . GLU A 1 161 ? 21.312 -3.522 -22.617 1.00 96.75 161 GLU A CA 1
ATOM 1242 C C . GLU A 1 161 ? 21.509 -4.367 -21.353 1.00 96.75 161 GLU A C 1
ATOM 1244 O O . GLU A 1 161 ? 21.857 -5.540 -21.443 1.00 96.75 161 GLU A O 1
ATOM 1249 N N . SER A 1 162 ? 21.258 -3.789 -20.176 1.00 96.88 162 SER A N 1
ATOM 1250 C CA . SER A 1 162 ? 21.415 -4.464 -18.883 1.00 96.88 162 SER A CA 1
ATOM 1251 C C . SER A 1 162 ? 20.168 -5.230 -18.430 1.00 96.88 162 SER A C 1
ATOM 1253 O O . SER A 1 162 ? 20.184 -5.849 -17.367 1.00 96.88 162 SER A O 1
ATOM 1255 N N . LYS A 1 163 ? 19.080 -5.180 -19.211 1.00 97.44 163 LYS A N 1
ATOM 1256 C CA . LYS A 1 163 ? 17.801 -5.794 -18.853 1.00 97.44 163 LYS A CA 1
ATOM 1257 C C . LYS A 1 163 ? 17.930 -7.303 -18.665 1.00 97.44 163 LYS A C 1
ATOM 1259 O O . LYS A 1 163 ? 18.318 -8.027 -19.579 1.00 97.44 163 LYS A O 1
ATOM 1264 N N . GLN A 1 1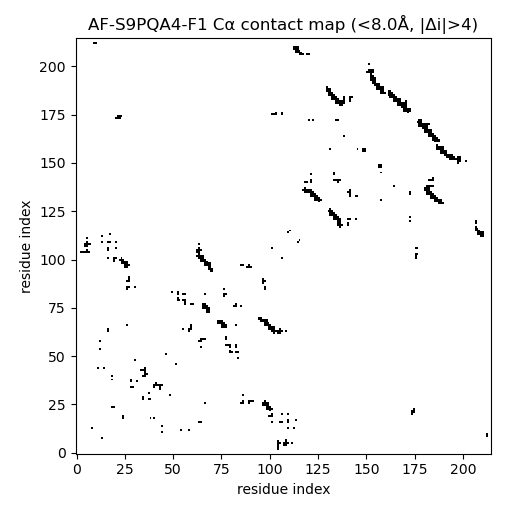64 ? 17.497 -7.779 -17.506 1.00 97.50 164 GLN A N 1
ATOM 1265 C CA . GLN A 1 164 ? 17.383 -9.196 -17.182 1.00 97.50 164 GLN A CA 1
ATOM 1266 C C . GLN A 1 164 ? 15.983 -9.467 -16.656 1.00 97.50 164 GLN A C 1
ATOM 1268 O O . GLN A 1 164 ? 15.518 -8.793 -15.740 1.00 97.50 164 GLN A O 1
ATOM 1273 N N . GLY A 1 165 ? 15.291 -10.430 -17.258 1.00 97.50 165 GLY A N 1
ATOM 1274 C CA . GLY A 1 165 ? 13.909 -10.729 -16.917 1.00 97.50 165 GLY A CA 1
ATOM 1275 C C . GLY A 1 165 ? 13.705 -12.167 -16.469 1.00 97.50 165 GLY A C 1
ATOM 1276 O O . GLY A 1 165 ? 14.320 -13.079 -17.017 1.00 97.50 165 GLY A O 1
ATOM 1277 N N . GLU A 1 166 ? 12.813 -12.364 -15.504 1.00 98.00 166 GLU A N 1
ATOM 1278 C CA . GLU A 1 166 ? 12.421 -13.679 -15.001 1.00 98.00 166 GLU A CA 1
ATOM 1279 C C . GLU A 1 166 ? 10.911 -13.751 -14.745 1.00 98.00 166 GLU A C 1
ATOM 1281 O O . GLU A 1 166 ? 10.268 -12.764 -14.376 1.00 98.00 166 GLU A O 1
ATOM 1286 N N . VAL A 1 167 ? 10.336 -14.940 -14.937 1.00 98.19 167 VAL A N 1
ATOM 1287 C CA . VAL A 1 167 ? 8.941 -15.221 -14.581 1.00 98.19 167 VAL A CA 1
ATOM 1288 C C . VAL A 1 167 ? 8.885 -15.599 -13.104 1.00 98.19 167 VAL A C 1
ATOM 1290 O O . VAL A 1 167 ? 9.628 -16.467 -12.654 1.00 98.19 167 VAL A O 1
ATOM 1293 N N . LEU A 1 168 ? 7.978 -14.973 -12.357 1.00 97.50 168 LEU A N 1
ATOM 1294 C CA . LEU A 1 168 ? 7.737 -15.271 -10.947 1.00 97.50 168 LEU A CA 1
ATOM 1295 C C . LEU A 1 168 ? 6.528 -16.198 -10.822 1.00 97.50 168 LEU A C 1
ATOM 1297 O O . LEU A 1 168 ? 5.450 -15.842 -11.296 1.00 97.50 168 LEU A O 1
ATOM 1301 N N . VAL A 1 169 ? 6.692 -17.361 -10.186 1.00 96.44 169 VAL A N 1
ATOM 1302 C CA . VAL A 1 169 ? 5.610 -18.330 -9.935 1.00 96.44 169 VAL A CA 1
ATOM 1303 C C . VAL A 1 169 ? 5.794 -18.963 -8.544 1.00 96.44 169 VAL A C 1
ATOM 1305 O O . VAL A 1 169 ? 6.705 -19.776 -8.377 1.00 96.44 169 VAL A O 1
ATOM 1308 N N . PRO A 1 170 ? 4.949 -18.634 -7.548 1.00 95.31 170 PRO A N 1
ATOM 1309 C CA . PRO A 1 170 ? 3.919 -17.593 -7.590 1.00 95.31 170 PRO A CA 1
ATOM 1310 C C . PRO A 1 170 ? 4.519 -16.176 -7.533 1.00 95.31 170 PRO A C 1
ATOM 1312 O O . PRO A 1 170 ? 5.671 -15.980 -7.139 1.00 95.31 170 PRO A O 1
ATOM 1315 N N . TRP A 1 171 ? 3.731 -15.164 -7.905 1.00 95.81 171 TRP A N 1
ATOM 1316 C CA . TRP A 1 171 ? 4.120 -13.758 -7.772 1.00 95.81 171 TRP A CA 1
ATOM 1317 C C . TRP A 1 171 ? 3.480 -13.121 -6.544 1.00 95.81 171 TRP A C 1
ATOM 1319 O O . TRP A 1 171 ? 2.264 -12.954 -6.463 1.00 95.81 171 TRP A O 1
ATOM 1329 N N . ARG A 1 172 ? 4.316 -12.696 -5.598 1.00 95.06 172 ARG A N 1
ATOM 1330 C CA . ARG A 1 172 ? 3.895 -11.859 -4.475 1.00 95.06 172 ARG A CA 1
ATOM 1331 C C . ARG A 1 172 ? 3.811 -10.399 -4.929 1.00 95.06 172 ARG A C 1
ATOM 1333 O O . ARG A 1 172 ? 4.833 -9.722 -4.993 1.00 95.06 172 ARG A O 1
ATOM 1340 N N . ALA A 1 173 ? 2.607 -9.949 -5.284 1.00 93.81 173 ALA A N 1
ATOM 1341 C CA . ALA A 1 173 ? 2.363 -8.593 -5.778 1.00 93.81 173 ALA A CA 1
ATOM 1342 C C . ALA A 1 173 ? 2.464 -7.553 -4.654 1.00 93.81 173 ALA A C 1
ATOM 1344 O O . ALA A 1 173 ? 3.108 -6.527 -4.818 1.00 93.81 173 ALA A O 1
ATOM 1345 N N . THR A 1 174 ? 1.883 -7.848 -3.492 1.00 93.75 174 THR A N 1
ATOM 1346 C CA . THR A 1 174 ? 2.023 -7.045 -2.268 1.00 93.75 174 THR A CA 1
ATOM 1347 C C . THR A 1 174 ? 2.360 -7.970 -1.102 1.00 93.75 174 THR A C 1
ATOM 1349 O O . THR A 1 174 ? 2.372 -9.193 -1.250 1.00 93.75 174 THR A O 1
ATOM 1352 N N . TYR A 1 175 ? 2.600 -7.429 0.094 1.00 92.94 175 TYR A N 1
ATOM 1353 C CA . TYR A 1 175 ? 2.893 -8.260 1.270 1.00 92.94 175 TYR A CA 1
ATOM 1354 C C . TYR A 1 175 ? 1.750 -9.221 1.659 1.00 92.94 175 TYR A C 1
ATOM 1356 O O . TYR A 1 175 ? 2.005 -10.202 2.356 1.00 92.94 175 TYR A O 1
ATOM 1364 N N . TRP A 1 176 ? 0.514 -8.963 1.214 1.00 93.94 176 TRP A N 1
ATOM 1365 C CA . TRP A 1 176 ? -0.671 -9.781 1.505 1.00 93.94 176 TRP A CA 1
ATOM 1366 C C . TRP A 1 176 ? -1.279 -10.457 0.264 1.00 93.94 176 TRP A C 1
ATOM 1368 O O . TRP A 1 176 ? -2.066 -11.391 0.420 1.00 93.94 176 TRP A O 1
ATOM 1378 N N . LYS A 1 177 ? -0.940 -10.015 -0.959 1.00 95.12 177 LYS A N 1
ATOM 1379 C CA . LYS A 1 177 ? -1.485 -10.556 -2.212 1.00 95.12 177 LYS A CA 1
ATOM 1380 C C . LYS A 1 177 ? -0.474 -11.430 -2.943 1.00 95.12 177 LYS A C 1
ATOM 1382 O O . LYS A 1 177 ? 0.585 -10.967 -3.370 1.00 95.12 177 LYS A O 1
ATOM 1387 N N . GLU A 1 178 ? -0.879 -12.668 -3.195 1.00 95.81 178 GLU A N 1
ATOM 1388 C CA . GLU A 1 178 ? -0.208 -13.580 -4.115 1.00 95.81 178 GLU A CA 1
ATOM 1389 C C . GLU A 1 178 ? -1.063 -13.780 -5.376 1.00 95.81 178 GLU A C 1
ATOM 1391 O O . GLU A 1 178 ? -2.287 -13.928 -5.305 1.00 95.81 178 GLU A O 1
ATOM 1396 N N . LEU A 1 179 ? -0.415 -13.741 -6.536 1.00 95.75 179 LEU A N 1
ATOM 1397 C CA . LEU A 1 179 ? -0.988 -14.000 -7.851 1.00 95.75 179 LEU A CA 1
ATOM 1398 C C . LEU A 1 179 ? -0.293 -15.221 -8.474 1.00 95.75 179 LEU A C 1
ATOM 1400 O O . LEU A 1 179 ? 0.875 -15.478 -8.170 1.00 95.75 179 LEU A O 1
ATOM 1404 N N . PRO A 1 180 ? -0.969 -15.973 -9.365 1.00 97.06 180 PRO A N 1
ATOM 1405 C CA . PRO A 1 180 ? -0.416 -17.209 -9.921 1.00 97.06 180 PRO A CA 1
ATOM 1406 C C . PRO A 1 180 ? 0.925 -17.018 -10.632 1.00 97.06 180 PRO A C 1
ATOM 1408 O O . PRO A 1 180 ? 1.783 -17.894 -10.580 1.00 97.06 180 PRO A O 1
ATOM 1411 N N . SER A 1 181 ? 1.107 -15.872 -11.284 1.00 97.44 181 SER A N 1
ATOM 1412 C CA . SER A 1 181 ? 2.333 -15.540 -11.992 1.00 97.44 181 SER A CA 1
ATOM 1413 C C . SER A 1 181 ? 2.535 -14.036 -12.094 1.00 97.44 181 SER A C 1
ATOM 1415 O O . SER A 1 181 ? 1.578 -13.266 -12.023 1.00 97.44 181 SER A O 1
ATOM 1417 N N . GLY A 1 182 ? 3.777 -13.641 -12.337 1.00 97.75 182 GLY A N 1
ATOM 1418 C CA . GLY A 1 182 ? 4.178 -12.281 -12.668 1.00 97.75 182 GLY A CA 1
ATOM 1419 C C . GLY A 1 182 ? 5.517 -12.285 -13.392 1.00 97.75 182 GLY A C 1
ATOM 1420 O O . GLY A 1 182 ? 6.042 -13.339 -13.759 1.00 97.75 182 GLY A O 1
ATOM 1421 N N . TYR A 1 183 ? 6.086 -11.107 -13.589 1.00 98.44 183 TYR A N 1
ATOM 1422 C CA . TYR A 1 183 ? 7.374 -10.925 -14.238 1.00 98.44 183 TYR A CA 1
ATOM 1423 C C . TYR A 1 183 ? 8.201 -9.908 -13.467 1.00 98.44 183 TYR A C 1
ATOM 1425 O O . TYR A 1 183 ? 7.698 -8.842 -13.104 1.00 98.44 183 TYR A O 1
ATOM 1433 N N . ARG A 1 184 ? 9.472 -10.230 -13.243 1.00 98.00 184 ARG A N 1
ATOM 1434 C CA . ARG A 1 184 ? 10.458 -9.297 -12.709 1.00 98.00 184 ARG A CA 1
ATOM 1435 C C . ARG A 1 184 ? 11.412 -8.900 -13.816 1.00 98.00 184 ARG A C 1
ATOM 1437 O O . ARG A 1 184 ? 11.957 -9.760 -14.498 1.00 98.00 184 ARG A O 1
ATOM 1444 N N . LEU A 1 185 ? 11.636 -7.603 -13.961 1.00 98.06 185 LEU A N 1
ATOM 1445 C CA . LEU A 1 185 ? 12.636 -7.026 -14.843 1.00 98.06 185 LEU A CA 1
ATOM 1446 C C . LEU A 1 185 ? 13.645 -6.249 -13.999 1.00 98.06 185 LEU A C 1
ATOM 1448 O O . LEU A 1 185 ? 13.281 -5.285 -13.333 1.00 98.06 185 LEU A O 1
ATOM 1452 N N . ARG A 1 186 ? 14.906 -6.668 -14.037 1.00 97.31 186 ARG A N 1
ATOM 1453 C CA . ARG A 1 186 ? 16.043 -5.980 -13.421 1.00 97.31 186 ARG A CA 1
ATOM 1454 C C . ARG A 1 186 ? 16.809 -5.226 -14.498 1.00 97.31 186 ARG A C 1
ATOM 1456 O O . ARG A 1 186 ? 16.913 -5.707 -15.627 1.00 97.31 186 ARG A O 1
ATOM 1463 N N . TYR A 1 187 ? 17.336 -4.060 -14.163 1.00 96.62 187 TYR A N 1
ATOM 1464 C CA . TYR A 1 187 ? 18.193 -3.271 -15.040 1.00 96.62 187 TYR A CA 1
ATOM 1465 C C . TYR A 1 187 ? 19.161 -2.425 -14.214 1.00 96.62 187 TYR A C 1
ATOM 1467 O O . TYR A 1 187 ? 18.872 -2.048 -13.082 1.00 96.62 187 TYR A O 1
ATOM 1475 N N . ALA A 1 188 ? 20.306 -2.098 -14.794 1.00 96.44 188 ALA A N 1
ATOM 1476 C CA . ALA A 1 188 ? 21.218 -1.097 -14.272 1.00 96.44 188 ALA A CA 1
ATOM 1477 C C . ALA A 1 188 ? 20.820 0.302 -14.760 1.00 96.44 188 ALA A C 1
ATOM 1479 O O . ALA A 1 188 ? 20.252 0.466 -15.845 1.00 96.44 188 ALA A O 1
ATOM 1480 N N . TRP A 1 189 ? 21.157 1.327 -13.987 1.00 94.62 189 TRP A N 1
ATOM 1481 C CA . TRP A 1 189 ? 20.989 2.722 -14.383 1.00 94.62 189 TRP A CA 1
ATOM 1482 C C . TRP A 1 189 ? 22.229 3.552 -14.059 1.00 94.62 189 TRP A C 1
ATOM 1484 O O . TRP A 1 189 ? 23.003 3.240 -13.159 1.00 94.62 189 TRP A O 1
ATOM 1494 N N . VAL A 1 190 ? 22.416 4.649 -14.789 1.00 94.19 190 VAL A N 1
ATOM 1495 C CA . VAL A 1 190 ? 23.477 5.628 -14.522 1.00 94.19 190 VAL A CA 1
ATOM 1496 C C . VAL A 1 190 ? 22.882 6.959 -14.100 1.00 94.19 190 VAL A C 1
ATOM 1498 O O . VAL A 1 190 ? 21.783 7.335 -14.508 1.00 94.19 190 VAL A O 1
ATOM 1501 N N . LYS A 1 191 ? 23.616 7.698 -13.268 1.00 92.56 191 LYS A N 1
ATOM 1502 C CA . LYS A 1 191 ? 23.191 9.034 -12.858 1.00 92.56 191 LYS A CA 1
ATOM 1503 C C . LYS A 1 191 ? 23.325 10.003 -14.032 1.00 92.56 191 LYS A C 1
ATOM 1505 O O . LYS A 1 191 ? 24.387 10.103 -14.641 1.00 92.56 191 LYS A O 1
ATOM 1510 N N . ARG A 1 192 ? 22.280 10.783 -14.289 1.00 88.81 192 ARG A N 1
ATOM 1511 C CA . ARG A 1 192 ? 22.283 11.908 -15.229 1.00 88.81 192 ARG A CA 1
ATOM 1512 C C . ARG A 1 192 ? 21.709 13.167 -14.583 1.00 88.81 192 ARG A C 1
ATOM 1514 O O . ARG A 1 192 ? 21.178 13.146 -13.472 1.00 88.81 192 ARG A O 1
ATOM 1521 N N . ARG A 1 193 ? 21.810 14.286 -15.298 1.00 88.19 193 ARG A N 1
ATOM 1522 C CA . ARG A 1 193 ? 21.102 15.517 -14.938 1.00 88.19 193 ARG A CA 1
ATOM 1523 C C . ARG A 1 193 ? 19.611 15.338 -15.227 1.00 88.19 193 ARG A C 1
ATOM 1525 O O . ARG A 1 193 ? 19.264 14.846 -16.295 1.00 88.19 193 ARG A O 1
ATOM 1532 N N . ALA A 1 194 ? 18.763 15.754 -14.289 1.00 85.56 194 ALA A N 1
ATOM 1533 C CA . ALA A 1 194 ? 17.319 15.723 -14.486 1.00 85.56 194 ALA A CA 1
ATOM 1534 C C . ALA A 1 194 ? 16.886 16.674 -15.616 1.00 85.56 194 ALA A C 1
ATOM 1536 O O . ALA A 1 194 ? 17.355 17.815 -15.692 1.00 85.56 194 ALA A O 1
ATOM 1537 N N . ASP A 1 195 ? 15.967 16.200 -16.450 1.00 83.88 195 ASP A N 1
ATOM 1538 C CA . ASP A 1 195 ? 15.209 16.972 -17.429 1.00 83.88 195 ASP A CA 1
ATOM 1539 C C . ASP A 1 195 ? 13.819 17.275 -16.852 1.00 83.88 195 ASP A C 1
ATOM 1541 O O . ASP A 1 195 ? 12.871 16.495 -16.971 1.00 83.88 195 ASP A O 1
ATOM 1545 N N . VAL A 1 196 ? 13.715 18.436 -16.203 1.00 75.31 196 VAL A N 1
ATOM 1546 C CA . VAL A 1 196 ? 12.524 18.863 -15.452 1.00 75.31 196 VAL A CA 1
ATOM 1547 C C . VAL A 1 196 ? 11.270 18.920 -16.334 1.00 75.31 196 VAL A C 1
ATOM 1549 O O . VAL A 1 196 ? 10.168 18.692 -15.838 1.00 75.31 196 VAL A O 1
ATOM 1552 N N . LEU A 1 197 ? 11.414 19.177 -17.640 1.00 75.50 197 LEU A N 1
ATOM 1553 C CA . LEU A 1 197 ? 10.273 19.261 -18.556 1.00 75.50 197 LEU A CA 1
ATOM 1554 C C . LEU A 1 197 ? 9.615 17.894 -18.780 1.00 75.50 197 LEU A C 1
ATOM 1556 O O . LEU A 1 197 ? 8.392 17.818 -18.878 1.00 75.50 197 LEU A O 1
ATOM 1560 N N . ARG A 1 198 ? 10.401 16.812 -18.812 1.00 67.44 198 ARG A N 1
ATOM 1561 C CA . ARG A 1 198 ? 9.876 15.446 -18.968 1.00 67.44 198 ARG A CA 1
ATOM 1562 C C . ARG A 1 198 ? 9.247 14.924 -17.678 1.00 67.44 198 ARG A C 1
ATOM 1564 O O . ARG A 1 198 ? 8.175 14.324 -17.733 1.00 67.44 198 ARG A O 1
ATOM 1571 N N . THR A 1 199 ? 9.839 15.234 -16.522 1.00 63.06 199 THR A N 1
ATOM 1572 C CA . THR A 1 199 ? 9.342 14.796 -15.202 1.00 63.06 199 THR A CA 1
ATOM 1573 C C . THR A 1 199 ? 7.915 15.273 -14.899 1.00 63.06 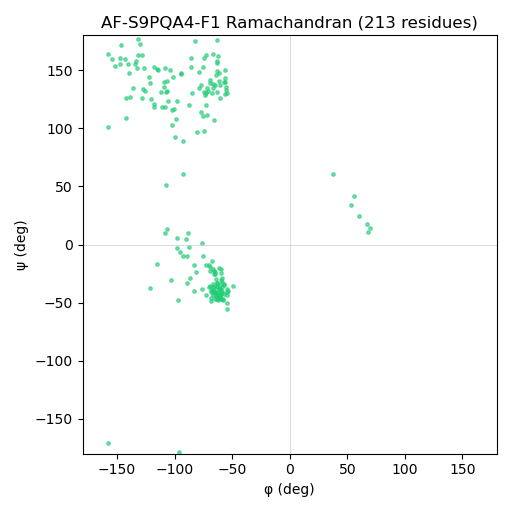199 THR A C 1
ATOM 1575 O O . THR A 1 199 ? 7.156 14.561 -14.252 1.00 63.06 199 THR A O 1
ATOM 1578 N N . ILE A 1 200 ? 7.503 16.448 -15.388 1.00 58.25 200 ILE A N 1
ATOM 1579 C CA . ILE A 1 200 ? 6.167 17.011 -15.102 1.00 58.25 200 ILE A CA 1
ATOM 1580 C C . ILE A 1 200 ? 5.029 16.231 -15.798 1.00 58.25 200 ILE A C 1
ATOM 1582 O O . ILE A 1 200 ? 3.870 16.334 -15.401 1.00 58.25 200 ILE A O 1
ATOM 1586 N N . THR A 1 201 ? 5.328 15.422 -16.819 1.00 55.66 201 THR A N 1
ATOM 1587 C CA . THR A 1 201 ? 4.300 14.797 -17.675 1.00 55.66 201 THR A CA 1
ATOM 1588 C C . THR A 1 201 ? 3.850 13.396 -17.237 1.00 55.66 201 THR A C 1
ATOM 1590 O O . THR A 1 201 ? 2.847 12.893 -17.745 1.00 55.66 201 THR A O 1
ATOM 1593 N N . SER A 1 202 ? 4.524 12.759 -16.274 1.00 55.59 202 SER A N 1
ATOM 1594 C CA . SER A 1 202 ? 4.302 11.348 -15.917 1.00 55.59 202 SER A CA 1
ATOM 1595 C C . SER A 1 202 ? 3.285 11.147 -14.778 1.00 55.59 202 SER A C 1
ATOM 1597 O O . SER A 1 202 ? 3.574 10.561 -13.737 1.00 55.59 202 SER A O 1
ATOM 1599 N N . VAL A 1 203 ? 2.033 11.585 -14.958 1.00 58.06 203 VAL A N 1
ATOM 1600 C CA . VAL A 1 203 ? 0.976 11.270 -13.974 1.00 58.06 203 VAL A CA 1
ATOM 1601 C C . VAL A 1 203 ? 0.542 9.810 -14.122 1.00 58.06 203 VAL A C 1
ATOM 1603 O O . VAL A 1 203 ? -0.102 9.420 -15.100 1.00 58.06 203 VAL A O 1
ATOM 1606 N N . ARG A 1 204 ? 0.869 8.984 -13.126 1.00 64.56 204 ARG A N 1
ATOM 1607 C CA . ARG A 1 204 ? 0.477 7.572 -13.092 1.00 64.56 204 ARG A CA 1
ATOM 1608 C C . ARG A 1 204 ? -1.018 7.441 -12.789 1.00 64.56 204 ARG A C 1
ATOM 1610 O O . ARG A 1 204 ? -1.493 7.860 -11.737 1.00 64.56 204 ARG A O 1
ATOM 1617 N N . GLN A 1 205 ? -1.763 6.824 -13.703 1.00 70.31 205 GLN A N 1
ATOM 1618 C CA . GLN A 1 205 ? -3.162 6.470 -13.458 1.00 70.31 205 GLN A CA 1
ATOM 1619 C C . GLN A 1 205 ? -3.249 5.393 -12.362 1.00 70.31 205 GLN A C 1
ATOM 1621 O O . GLN A 1 205 ? -2.471 4.433 -12.416 1.00 70.31 205 GLN A O 1
ATOM 1626 N N . PRO A 1 206 ? -4.205 5.484 -11.417 1.00 79.69 206 PRO A N 1
ATOM 1627 C CA . PRO A 1 206 ? -4.434 4.430 -10.436 1.00 79.69 206 PRO A CA 1
ATOM 1628 C C . PRO A 1 206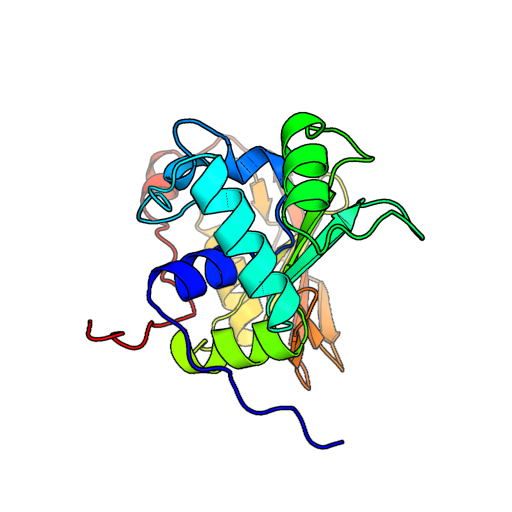 ? -4.702 3.087 -11.123 1.00 79.69 206 PRO A C 1
ATOM 1630 O O . PRO A 1 206 ? -5.360 3.024 -12.168 1.00 79.69 206 PRO A O 1
ATOM 1633 N N . TRP A 1 207 ? -4.198 2.009 -10.528 1.00 86.75 207 TRP A N 1
ATOM 1634 C CA . TRP A 1 207 ? -4.422 0.631 -10.977 1.00 86.75 207 TRP A CA 1
ATOM 1635 C C . TRP A 1 207 ? -5.685 0.017 -10.355 1.00 86.75 207 TRP A C 1
ATOM 1637 O O . TRP A 1 207 ? -5.925 -1.172 -10.489 1.00 86.75 207 TRP A O 1
ATOM 1647 N N . PHE A 1 208 ? -6.506 0.823 -9.684 1.00 86.31 208 PHE A N 1
ATOM 1648 C CA . PHE A 1 208 ? -7.730 0.402 -9.010 1.00 86.31 208 PHE A CA 1
ATOM 1649 C C . PHE A 1 208 ? -8.816 1.480 -9.148 1.00 86.31 208 PHE A C 1
ATOM 1651 O O . PHE A 1 208 ? -8.527 2.635 -9.473 1.00 86.31 208 PHE A O 1
ATOM 1658 N N . SER A 1 209 ? -10.080 1.101 -8.960 1.00 80.75 209 SER A N 1
ATOM 1659 C CA . SER A 1 209 ? -11.260 1.965 -9.096 1.00 80.75 209 SER A CA 1
ATOM 1660 C C . SER A 1 209 ? -12.262 1.697 -7.980 1.00 80.75 209 SER A C 1
ATOM 1662 O O . SER A 1 209 ? -12.707 0.575 -7.778 1.00 80.75 209 SER A O 1
ATOM 1664 N N . LYS A 1 210 ? -12.674 2.740 -7.265 1.00 77.50 210 LYS A N 1
ATOM 1665 C CA . LYS A 1 210 ? -13.519 2.581 -6.078 1.00 77.50 210 LYS A CA 1
ATOM 1666 C C . LYS A 1 210 ? -14.973 2.351 -6.475 1.00 77.50 210 LYS A C 1
ATOM 1668 O O . LYS A 1 210 ? -15.511 3.083 -7.305 1.00 77.50 210 LYS A O 1
ATOM 1673 N N . LEU A 1 211 ? -15.620 1.382 -5.836 1.00 73.75 211 LEU A N 1
ATOM 1674 C CA . LEU A 1 211 ? -17.068 1.368 -5.714 1.00 73.75 211 LEU A CA 1
ATOM 1675 C C . LEU A 1 211 ? -17.499 2.686 -5.079 1.00 73.75 211 LEU A C 1
ATOM 1677 O O . LEU A 1 211 ? -16.894 3.142 -4.104 1.00 73.75 211 LEU A O 1
ATOM 1681 N N . VAL A 1 212 ? -18.544 3.296 -5.635 1.00 71.25 212 VAL A N 1
ATOM 1682 C CA . VAL A 1 212 ? -19.217 4.381 -4.935 1.00 71.25 212 VAL A CA 1
ATOM 1683 C C . VAL A 1 212 ? -19.842 3.746 -3.705 1.00 71.25 212 VAL A C 1
ATOM 1685 O O . VAL A 1 212 ? -20.773 2.951 -3.792 1.00 71.25 212 VAL A O 1
ATOM 1688 N N . LEU A 1 213 ? -19.246 4.029 -2.557 1.00 70.88 213 LEU A N 1
ATOM 1689 C CA . LEU A 1 213 ? -19.891 3.785 -1.287 1.00 70.88 213 LEU A CA 1
ATOM 1690 C C . LEU A 1 213 ? -20.938 4.887 -1.176 1.00 70.88 213 LEU A C 1
ATOM 1692 O O . LEU A 1 213 ? -20.583 6.028 -0.904 1.00 70.88 213 LEU A O 1
ATOM 1696 N N . ASP A 1 214 ? -22.190 4.607 -1.507 1.00 48.59 214 ASP A N 1
ATOM 1697 C CA . ASP A 1 214 ? -23.261 5.560 -1.236 1.00 48.59 214 ASP A CA 1
ATOM 1698 C C . ASP A 1 214 ? -23.557 5.547 0.265 1.00 48.59 214 ASP A C 1
ATOM 1700 O O . ASP A 1 214 ? -23.660 4.496 0.900 1.00 48.59 214 ASP A O 1
ATOM 1704 N N . GLY A 1 215 ? -23.604 6.749 0.821 1.00 48.22 215 GLY A N 1
ATOM 1705 C CA . GLY A 1 215 ? -23.757 7.072 2.232 1.00 48.22 215 GLY A CA 1
ATOM 1706 C C . GLY A 1 215 ? -23.764 8.577 2.348 1.00 48.22 215 GLY A C 1
ATOM 1707 O O . GLY A 1 215 ? -22.757 9.173 1.876 1.00 48.22 215 GLY A O 1
#

Radius of gyration: 19.02 Å; Cα contacts (8 Å, |Δi|>4): 368; chains: 1; bounding box: 47×43×48 Å

pLDDT: mean 89.83, std 10.62, range [42.34, 98.44]

Secondary structure (DSSP, 8-state):
--PPPPPP--HHHHHHHHHTSSS-EEGGGGGSTTHHHHTT-SS-----HHHHHHHHHHHHHTTSEEEEESSTT--EE-SHHHHHHHHHH--TT-TT-EEEEE-HHHHHHHHHHH---GGG-EEEE--STTEEEEEESSHHHHHHHHHHHHHS-SSEEE-GGG-EEEEESSEE-SSS-EES-EEEEEEEEEE----HHHHTT--PPPS--------

Solvent-accessible surface area (backbone atoms only — not comparable to full-atom values): 11971 Å² total; per-residue (Å²): 133,87,75,74,75,60,66,91,75,55,74,65,57,50,49,59,47,58,68,22,62,64,45,70,36,58,47,41,53,76,71,42,95,57,33,16,69,80,65,76,41,98,57,63,88,86,61,53,76,66,55,43,25,49,52,52,20,53,37,31,74,70,45,31,33,45,38,30,29,66,42,88,93,44,61,69,41,51,47,42,68,43,38,46,52,49,51,76,68,31,51,91,91,44,76,70,27,39,27,34,30,52,31,66,47,19,46,51,25,41,44,70,43,31,46,59,41,61,72,64,40,68,49,78,51,63,93,49,91,54,40,43,33,31,40,15,44,30,63,69,49,28,52,56,51,49,50,49,48,62,63,42,15,53,41,56,42,63,40,83,89,53,57,46,75,47,79,32,75,66,17,70,78,30,95,73,42,75,40,79,48,22,18,39,38,38,29,38,39,46,84,50,80,61,39,69,79,43,51,75,70,71,77,78,75,76,42,49,47,69,59,83,74,84,127

Organism: Cystobacter fuscus (strain ATCC 25194 / DSM 2262 / NBRC 100088 / M29) (NCBI:txid1242864)

Sequence (215 aa):
MSSAPPAVIDKDDLWFLEVVAEFGTPLYMLLLPDVAVALNMRRSHGLSPEALCEKLASLCERDLIQIRQSVDGGQVARTREDIARALAGSKPRDPEGFGFLLTARGGITWEHYARPDWSRYVSYDGFEPQEGIINASSREAAEAAFQRCMDDGGTEQPLPESKQGEVLVPWRATYWKELPSGYRLRYAWVKRRADVLRTITSVRQPWFSKLVLDG

Mean predicted aligned error: 5.69 Å

Foldseek 3Di:
DDDDAADDDFPLLLVVLVLALFHWAFLLLLVDPPSCVSSVHPDRSPDDLLRVLVSQLVCLVVQFKWKFFQDDVTDTQRHSVSSSVLNVPGDPPDNRHITMHGDLSNNNNNCVFFVFQQQLQWDWDDPDVQKIKIKGAEPVNRVVVVVLVCQAQDQWHWDPVFKDKDKDAFDDSHPNDTHRIIMMIMTGTDGDDGDVVSNVPDDDDGRTHGDPRDD

Nearest PDB structures (foldseek):
  5mrf-assembly1_P  TM=5.714E-01  e=1.233E+00  Saccharomyces cerevisiae
  8xau-assembly1_A  TM=3.910E-01  e=1.818E-01  Escherichia coli
  7aih-assembly1_N  TM=5.845E-01  e=1.663E+00  Leishmania major
  2gjv-assembly1_A  TM=3.332E-01  e=3.841E+00  Salmonella enterica subsp. enterica serovar Typhimurium